Protein AF-A0AAD9M3R2-F1 (afdb_monomer)

Solvent-accessible surface area (backbone atoms only — not comparable to full-atom values): 13261 Å² total; per-residue (Å²): 137,88,84,80,89,80,86,82,82,81,79,84,76,82,84,79,81,74,86,84,83,74,86,78,93,81,78,83,88,76,83,81,77,90,72,93,71,85,77,62,78,86,73,65,68,77,80,76,79,82,78,91,81,89,71,55,78,51,44,48,30,25,54,54,55,43,64,38,42,98,55,86,76,54,52,63,40,28,39,33,28,34,36,29,32,59,58,64,91,87,71,76,53,96,45,64,17,48,33,44,34,31,76,73,72,54,16,68,44,39,23,39,33,36,29,34,26,34,77,84,59,55,30,39,57,31,36,33,37,35,65,45,78,48,70,45,69,50,69,63,83,96,41,82,43,77,79,45,41,44,67,46,71,50,81,44,78,52,72,91,50,91,64,53,49,58,38,37,96,76,37,43,59,31,40,72,83,40,56,31,66,69,60,50,50,50,53,51,48,56,51,46,63,74,36,50,67,55,72,28,80,80,35,34,40,54,50,53,35,55,55,53,41,68,63,32,55,108

Structure (mmCIF, N/CA/C/O backbone):
dat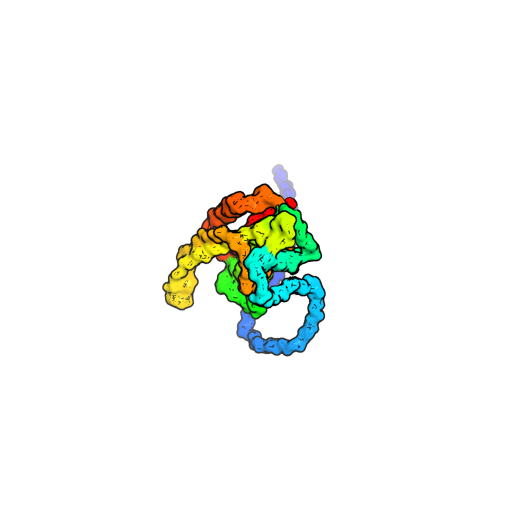a_AF-A0AAD9M3R2-F1
#
_entry.id   AF-A0AAD9M3R2-F1
#
loop_
_atom_site.group_PDB
_atom_site.id
_atom_site.type_symbol
_atom_site.label_atom_id
_atom_site.label_alt_id
_atom_site.label_comp_id
_atom_site.label_asym_id
_atom_site.label_entity_id
_atom_site.label_seq_id
_atom_site.pdbx_PDB_ins_code
_atom_site.Cartn_x
_atom_site.Cartn_y
_atom_site.Cartn_z
_atom_site.occupancy
_atom_site.B_iso_or_equiv
_atom_site.auth_seq_id
_atom_site.auth_comp_id
_atom_site.auth_asym_id
_atom_site.auth_atom_id
_atom_site.pdbx_PDB_model_num
ATOM 1 N N . MET A 1 1 ? 63.431 -50.949 -7.912 1.00 41.81 1 MET A N 1
ATOM 2 C CA . MET A 1 1 ? 62.599 -49.875 -8.499 1.00 41.81 1 MET A CA 1
ATOM 3 C C . MET A 1 1 ? 61.141 -50.273 -8.341 1.00 41.81 1 MET A C 1
ATOM 5 O O . MET A 1 1 ? 60.795 -51.392 -8.686 1.00 41.81 1 MET A O 1
ATOM 9 N N . ARG A 1 2 ? 60.344 -49.422 -7.685 1.00 38.91 2 ARG A N 1
ATOM 10 C CA . ARG A 1 2 ? 58.947 -49.675 -7.299 1.00 38.91 2 ARG A CA 1
ATOM 11 C C . ARG A 1 2 ? 58.032 -49.184 -8.423 1.00 38.91 2 ARG A C 1
ATOM 13 O O . ARG A 1 2 ? 58.039 -47.989 -8.697 1.00 38.91 2 ARG A O 1
ATOM 20 N N . CYS A 1 3 ? 57.265 -50.070 -9.053 1.00 38.81 3 CYS A N 1
ATOM 21 C CA . CYS A 1 3 ? 56.2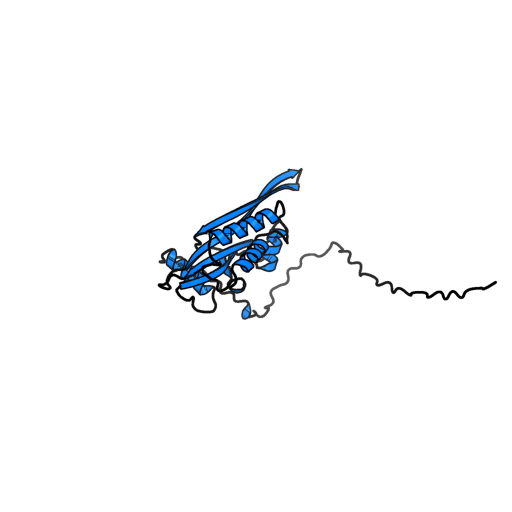20 -49.670 -9.996 1.00 38.81 3 CYS A CA 1
ATOM 22 C C . CYS A 1 3 ? 54.873 -49.640 -9.272 1.00 38.81 3 CYS A C 1
ATOM 24 O O . CYS A 1 3 ? 54.428 -50.635 -8.703 1.00 38.81 3 CYS A O 1
ATOM 26 N N . PHE A 1 4 ? 54.295 -48.443 -9.254 1.00 43.84 4 PHE A N 1
ATOM 27 C CA . PHE A 1 4 ? 53.035 -48.087 -8.627 1.00 43.84 4 PHE A CA 1
ATOM 28 C C . PHE A 1 4 ? 51.840 -48.577 -9.453 1.00 43.84 4 PHE A C 1
ATOM 30 O O . PHE A 1 4 ? 51.834 -48.481 -10.679 1.00 43.84 4 PHE A O 1
ATOM 37 N N . TYR A 1 5 ? 50.821 -49.054 -8.741 1.00 44.34 5 TYR A N 1
ATOM 38 C CA . TYR A 1 5 ? 49.463 -49.260 -9.231 1.00 44.34 5 TYR A CA 1
ATOM 39 C C . TYR A 1 5 ? 48.820 -47.917 -9.604 1.00 44.34 5 TYR A C 1
ATOM 41 O O . TYR A 1 5 ? 48.811 -47.001 -8.785 1.00 44.34 5 TYR A O 1
ATOM 49 N N . PHE A 1 6 ? 48.200 -47.835 -10.783 1.00 42.88 6 PHE A N 1
ATOM 50 C CA . PHE A 1 6 ? 47.175 -46.836 -11.083 1.00 42.88 6 PHE A CA 1
ATOM 51 C C . PHE A 1 6 ? 45.929 -47.542 -11.619 1.00 42.88 6 PHE A C 1
ATOM 53 O O . PHE A 1 6 ? 45.929 -48.109 -12.709 1.00 42.88 6 PHE A O 1
ATOM 60 N N . ILE A 1 7 ? 44.874 -47.520 -10.806 1.00 48.38 7 ILE A N 1
ATOM 61 C CA . ILE A 1 7 ? 43.514 -47.918 -11.168 1.00 48.38 7 ILE A CA 1
ATOM 62 C C . ILE A 1 7 ? 42.858 -46.688 -11.802 1.00 48.38 7 ILE A C 1
ATOM 64 O O . ILE A 1 7 ? 42.690 -45.666 -11.140 1.00 48.38 7 ILE A O 1
ATOM 68 N N . VAL A 1 8 ? 42.505 -46.775 -13.085 1.00 45.97 8 VAL A N 1
ATOM 69 C CA . VAL A 1 8 ? 41.726 -45.748 -13.791 1.00 45.97 8 VAL A CA 1
ATOM 70 C C . VAL A 1 8 ? 40.244 -46.065 -13.593 1.00 45.97 8 VAL A C 1
ATOM 72 O O . VAL A 1 8 ? 39.710 -46.974 -14.223 1.00 45.97 8 VAL A O 1
ATOM 75 N N . LEU A 1 9 ? 39.576 -45.329 -12.702 1.00 44.62 9 LEU A N 1
ATOM 76 C CA . LEU A 1 9 ? 38.115 -45.304 -12.624 1.00 44.62 9 LEU A CA 1
ATOM 77 C C . LEU A 1 9 ? 37.569 -44.469 -13.791 1.00 44.62 9 LEU A C 1
ATOM 79 O O . LEU A 1 9 ? 37.724 -43.250 -13.815 1.00 44.62 9 LEU A O 1
ATOM 83 N N . GLN A 1 10 ? 36.914 -45.121 -14.753 1.00 45.06 10 GLN A N 1
ATOM 84 C CA . GLN A 1 10 ? 36.081 -44.445 -15.745 1.00 45.06 10 GLN A CA 1
ATOM 85 C C . GLN A 1 10 ? 34.742 -44.059 -15.100 1.00 45.06 10 GLN A C 1
ATOM 87 O O . GLN A 1 10 ? 33.928 -44.919 -14.768 1.00 45.06 10 GLN A O 1
ATOM 92 N N . ALA A 1 11 ? 34.516 -42.758 -14.922 1.00 46.66 11 ALA A N 1
ATOM 93 C CA . ALA A 1 11 ? 33.208 -42.206 -14.598 1.00 46.66 11 ALA A CA 1
ATOM 94 C C . ALA A 1 11 ? 32.350 -42.149 -15.872 1.00 46.66 11 ALA A C 1
ATOM 96 O O . ALA A 1 11 ? 32.656 -41.416 -16.811 1.00 46.66 11 ALA A O 1
ATOM 97 N N . ILE A 1 12 ? 31.272 -42.932 -15.898 1.00 49.22 12 ILE A N 1
ATOM 98 C CA . ILE A 1 12 ? 30.220 -42.854 -16.913 1.00 49.22 12 ILE A CA 1
ATOM 99 C C . ILE A 1 12 ? 29.315 -41.682 -16.521 1.00 49.22 12 ILE A C 1
ATOM 101 O O . ILE A 1 12 ? 28.558 -41.774 -15.557 1.00 49.22 12 ILE A O 1
ATOM 105 N N . ALA A 1 13 ? 29.407 -40.569 -17.247 1.00 43.66 13 ALA A N 1
ATOM 106 C CA . ALA A 1 13 ? 28.437 -39.483 -17.155 1.00 43.66 13 ALA A CA 1
ATOM 107 C C . ALA A 1 13 ? 27.219 -39.824 -18.033 1.00 43.66 13 ALA A C 1
ATOM 109 O O . ALA A 1 13 ? 27.390 -40.011 -19.240 1.00 43.66 13 ALA A O 1
ATOM 110 N N . PRO A 1 14 ? 25.988 -39.904 -17.497 1.00 43.31 14 PRO A N 1
ATOM 111 C CA . PRO A 1 14 ? 24.807 -39.960 -18.343 1.00 43.31 14 PRO A CA 1
ATOM 112 C C . PRO A 1 14 ? 24.527 -38.563 -18.917 1.00 43.31 14 PRO A C 1
ATOM 114 O O . PRO A 1 14 ? 24.189 -37.629 -18.190 1.00 43.31 14 PRO A O 1
ATOM 117 N N . CYS A 1 15 ? 24.666 -38.423 -20.238 1.00 36.78 15 CYS A N 1
ATOM 118 C CA . CYS A 1 15 ? 24.127 -37.297 -20.998 1.00 36.78 15 CYS A CA 1
ATOM 119 C C . CYS A 1 15 ? 22.606 -37.237 -20.806 1.00 36.78 15 CYS A C 1
ATOM 121 O O . CYS A 1 15 ? 21.866 -38.018 -21.401 1.00 36.78 15 CYS A O 1
ATOM 123 N N . ILE A 1 16 ? 22.135 -36.295 -19.993 1.00 43.34 16 ILE A N 1
ATOM 124 C CA . ILE A 1 16 ? 20.725 -35.913 -19.961 1.00 43.34 16 ILE A CA 1
ATOM 125 C C . ILE A 1 16 ? 20.508 -34.967 -21.144 1.00 43.34 16 ILE A C 1
ATOM 127 O O . ILE A 1 16 ? 20.940 -33.815 -21.124 1.00 43.34 16 ILE A O 1
ATOM 131 N N . ALA A 1 17 ? 19.884 -35.480 -22.203 1.00 38.47 17 ALA A N 1
ATOM 132 C CA . ALA A 1 17 ? 19.410 -34.674 -23.316 1.00 38.47 17 ALA A CA 1
ATOM 133 C C . ALA A 1 17 ? 18.313 -33.720 -22.815 1.00 38.47 17 ALA A C 1
ATOM 135 O O . ALA A 1 17 ? 17.264 -34.156 -22.341 1.00 38.47 17 ALA A O 1
ATOM 136 N N . LEU A 1 18 ? 18.566 -32.414 -22.900 1.00 39.38 18 LEU A N 1
ATOM 137 C CA . LEU A 1 18 ? 17.545 -31.389 -22.699 1.00 39.38 18 LEU A CA 1
ATOM 138 C C . LEU A 1 18 ? 16.574 -31.413 -23.892 1.00 39.38 18 LEU A C 1
ATOM 140 O O . LEU A 1 18 ? 17.037 -31.482 -25.034 1.00 39.38 18 LEU A O 1
ATOM 144 N N . PRO A 1 19 ? 15.248 -31.329 -23.680 1.00 35.34 19 PRO A N 1
ATOM 145 C CA . PRO A 1 19 ? 14.311 -31.188 -24.782 1.00 35.34 19 PRO A CA 1
ATOM 146 C C . PRO A 1 19 ? 14.507 -29.821 -25.448 1.00 35.34 19 PRO A C 1
ATOM 148 O O . PRO A 1 19 ? 14.310 -28.769 -24.840 1.00 35.34 19 PRO A O 1
ATOM 151 N N . THR A 1 20 ? 14.900 -29.847 -26.719 1.00 38.75 20 THR A N 1
ATOM 152 C CA . THR A 1 20 ? 14.957 -28.686 -27.606 1.00 38.75 20 THR A CA 1
ATOM 153 C C . THR A 1 20 ? 13.536 -28.230 -27.923 1.00 38.75 20 THR A C 1
ATOM 155 O O . THR A 1 20 ? 12.883 -28.778 -28.810 1.00 38.75 20 THR A O 1
ATOM 158 N N . TRP A 1 21 ? 13.035 -27.235 -27.195 1.00 29.75 21 TRP A N 1
ATOM 159 C CA . TRP A 1 21 ? 11.838 -26.501 -27.597 1.00 29.75 21 TRP A CA 1
ATOM 160 C C . TRP A 1 21 ? 12.247 -25.317 -28.473 1.00 29.75 21 TRP A C 1
ATOM 162 O O . TRP A 1 21 ? 12.667 -24.271 -27.985 1.00 29.75 21 TRP A O 1
ATOM 172 N N . SER A 1 22 ? 12.145 -25.526 -29.785 1.00 32.06 22 SER A N 1
ATOM 173 C CA . SER A 1 22 ? 12.101 -24.470 -30.796 1.00 32.06 22 SER A CA 1
ATOM 174 C C . SER A 1 22 ? 10.627 -24.150 -31.060 1.00 32.06 22 SER A C 1
ATOM 176 O O . SER A 1 22 ? 9.888 -25.074 -31.404 1.00 32.06 22 SER A O 1
ATOM 178 N N . PRO A 1 23 ? 10.149 -22.906 -30.894 1.00 34.94 23 PRO A N 1
ATOM 179 C CA . PRO A 1 23 ? 8.795 -22.565 -31.297 1.00 34.94 23 PRO A CA 1
ATOM 180 C C . PRO A 1 23 ? 8.757 -22.350 -32.816 1.00 34.94 23 PRO A C 1
ATOM 182 O O . PRO A 1 23 ? 9.278 -21.359 -33.323 1.00 34.94 23 PRO A O 1
ATOM 185 N N . ASP A 1 24 ? 8.139 -23.286 -33.537 1.00 33.88 24 ASP A N 1
ATOM 186 C CA . ASP A 1 24 ? 7.727 -23.073 -34.927 1.00 33.88 24 ASP A CA 1
ATOM 187 C C . ASP A 1 24 ? 6.618 -21.997 -34.982 1.00 33.88 24 ASP A C 1
ATOM 189 O O . ASP A 1 24 ? 5.690 -22.025 -34.160 1.00 33.88 24 ASP A O 1
ATOM 193 N N . PRO A 1 25 ? 6.664 -21.044 -35.930 1.00 41.16 25 PRO A N 1
ATOM 194 C CA . PRO A 1 25 ? 5.756 -19.911 -35.973 1.00 41.16 25 PRO A CA 1
ATOM 195 C C . PRO A 1 25 ? 4.558 -20.245 -36.861 1.00 41.16 25 PRO A C 1
ATOM 197 O O . PRO A 1 25 ? 4.573 -19.898 -38.029 1.00 41.16 25 PRO A O 1
ATOM 200 N N . ASN A 1 26 ? 3.534 -20.934 -36.350 1.00 38.06 26 ASN A N 1
ATOM 201 C CA . ASN A 1 26 ? 2.209 -20.995 -36.989 1.00 38.06 26 ASN A CA 1
ATOM 202 C C . ASN A 1 26 ? 1.177 -21.642 -36.054 1.00 38.06 26 ASN A C 1
ATOM 204 O O . ASN A 1 26 ? 0.914 -22.838 -36.135 1.00 38.06 26 ASN A O 1
ATOM 208 N N . TYR A 1 27 ? 0.533 -20.841 -35.203 1.00 31.38 27 TYR A N 1
ATOM 209 C CA . TYR A 1 27 ? -0.777 -21.201 -34.661 1.00 31.38 27 TYR A CA 1
ATOM 210 C C . TYR A 1 27 ? -1.749 -20.045 -34.862 1.00 31.38 27 TYR A C 1
ATOM 212 O O . TYR A 1 27 ? -1.635 -18.980 -34.257 1.00 31.38 27 TYR A O 1
ATOM 220 N N . ALA A 1 28 ? -2.715 -20.285 -35.747 1.00 30.50 28 ALA A N 1
ATOM 221 C CA . ALA A 1 28 ? -3.917 -19.487 -35.876 1.00 30.50 28 ALA A CA 1
ATOM 222 C C . ALA A 1 28 ? -4.676 -19.497 -34.540 1.00 30.50 28 ALA A C 1
ATOM 224 O O . ALA A 1 28 ? -4.941 -20.559 -33.975 1.00 30.50 28 ALA A O 1
ATOM 225 N N . ILE A 1 29 ? -5.041 -18.313 -34.049 1.00 31.41 29 ILE A N 1
ATOM 226 C CA . ILE A 1 29 ? -5.894 -18.153 -32.871 1.00 31.41 29 ILE A CA 1
ATOM 227 C C . ILE A 1 29 ? -7.300 -18.630 -33.254 1.00 31.41 29 ILE A C 1
ATOM 229 O O . ILE A 1 29 ? -8.099 -17.881 -33.811 1.00 31.41 29 ILE A O 1
ATOM 233 N N . GLN A 1 30 ? -7.599 -19.897 -32.975 1.00 31.58 30 GLN A N 1
ATOM 234 C CA . GLN A 1 30 ? -8.974 -20.367 -32.860 1.00 31.58 30 GLN A CA 1
ATOM 235 C C . GLN A 1 30 ? -9.478 -19.986 -31.468 1.00 31.58 30 GLN A C 1
ATOM 237 O O . GLN A 1 30 ? -8.935 -20.423 -30.457 1.00 31.58 30 GLN A O 1
ATOM 242 N N . THR A 1 31 ? -10.511 -19.153 -31.416 1.00 37.44 31 THR A N 1
ATOM 243 C CA . THR A 1 31 ? -11.254 -18.838 -30.195 1.00 37.44 31 THR A CA 1
ATOM 244 C C . THR A 1 31 ? -11.976 -20.086 -29.676 1.00 37.44 31 THR A C 1
ATOM 246 O O . THR A 1 31 ? -12.827 -20.634 -30.385 1.00 37.44 31 THR A O 1
ATOM 249 N N . PRO A 1 32 ? -11.726 -20.544 -28.434 1.00 33.66 32 PRO A N 1
ATOM 250 C CA . PRO A 1 32 ? -12.568 -21.563 -27.833 1.00 33.66 32 PRO A CA 1
ATOM 251 C C . PRO A 1 32 ? -13.857 -20.924 -27.313 1.00 33.66 32 PRO A C 1
ATOM 253 O O . PRO A 1 32 ? -13.841 -20.024 -26.473 1.00 33.66 32 PRO A O 1
ATOM 256 N N . LYS A 1 33 ? -14.981 -21.426 -27.830 1.00 32.19 33 LYS A N 1
ATOM 257 C CA . LYS A 1 33 ? -16.327 -21.248 -27.280 1.00 32.19 33 LYS A CA 1
ATOM 258 C C . LYS A 1 33 ? -16.365 -21.604 -25.790 1.00 32.19 33 LYS A C 1
ATOM 260 O O . LYS A 1 33 ? -15.791 -22.602 -25.360 1.00 32.19 33 LYS A O 1
ATOM 265 N N . THR A 1 34 ? -17.134 -20.796 -25.070 1.00 42.41 34 THR A N 1
ATOM 266 C CA . THR A 1 34 ? -17.687 -20.993 -23.728 1.00 42.41 34 THR A CA 1
ATOM 267 C C . THR A 1 34 ? -17.827 -22.457 -23.294 1.00 42.41 34 THR A C 1
ATOM 269 O O . THR A 1 34 ? -18.614 -23.221 -23.856 1.00 42.41 34 THR A O 1
ATOM 272 N N . ARG A 1 35 ? -17.137 -22.815 -22.206 1.00 28.00 35 ARG A N 1
ATOM 273 C CA . ARG A 1 35 ? -17.537 -23.899 -21.304 1.00 28.00 35 ARG A CA 1
ATOM 274 C C . ARG A 1 35 ? -17.391 -23.432 -19.862 1.00 28.00 35 ARG A C 1
ATOM 276 O O . ARG A 1 35 ? -16.339 -22.936 -19.477 1.00 28.00 35 ARG A O 1
ATOM 283 N N . ASN A 1 36 ? -18.490 -23.586 -19.127 1.00 41.34 36 ASN A N 1
ATOM 284 C CA . ASN A 1 36 ? -18.616 -23.377 -17.692 1.00 41.34 36 ASN A CA 1
ATOM 285 C C . ASN A 1 36 ? -17.485 -24.103 -16.956 1.00 41.34 36 ASN A C 1
ATOM 287 O O . ASN A 1 36 ? -17.375 -25.325 -17.057 1.00 41.34 36 ASN A O 1
ATOM 291 N N . ILE A 1 37 ? -16.662 -23.341 -16.244 1.00 39.88 37 ILE A N 1
ATOM 292 C CA . ILE A 1 37 ? -15.816 -23.849 -15.170 1.00 39.88 37 ILE A CA 1
ATOM 293 C C . ILE A 1 37 ? -16.545 -23.438 -13.899 1.00 39.88 37 ILE A C 1
ATOM 295 O O . ILE A 1 37 ? -16.798 -22.249 -13.705 1.00 39.88 37 ILE A O 1
ATOM 299 N N . ASP A 1 38 ? -16.948 -24.434 -13.116 1.00 33.53 38 ASP A N 1
ATOM 300 C CA . ASP A 1 38 ? -17.551 -24.268 -11.801 1.00 33.53 38 ASP A CA 1
ATOM 301 C C . ASP A 1 38 ? -16.762 -23.236 -10.984 1.00 33.53 38 ASP A C 1
ATOM 303 O O . ASP A 1 38 ? -15.560 -23.383 -10.753 1.00 33.53 38 ASP A O 1
ATOM 307 N N . GLU A 1 39 ? -17.451 -22.159 -10.606 1.00 34.72 39 GLU A N 1
ATOM 308 C CA . GLU A 1 39 ? -16.927 -21.090 -9.765 1.00 34.72 39 GLU A CA 1
ATOM 309 C C . GLU A 1 39 ? -16.516 -21.670 -8.406 1.00 34.72 39 GLU A C 1
ATOM 311 O O . GLU A 1 39 ? -17.361 -22.148 -7.649 1.00 34.72 39 GLU A O 1
ATOM 316 N N . ASP A 1 40 ? -15.225 -21.600 -8.077 1.00 35.75 40 ASP A N 1
ATOM 317 C CA . ASP A 1 40 ? -14.740 -21.813 -6.715 1.00 35.75 40 ASP A CA 1
ATOM 318 C C . ASP A 1 40 ? -15.377 -20.751 -5.789 1.00 35.75 40 ASP A C 1
ATOM 320 O O . ASP A 1 40 ? -15.122 -19.551 -5.963 1.00 35.75 40 ASP A O 1
ATOM 324 N N . PRO A 1 41 ? -16.199 -21.142 -4.795 1.00 36.47 41 PRO A N 1
ATOM 325 C CA . PRO A 1 41 ? -16.875 -20.199 -3.908 1.00 36.47 41 PRO A CA 1
ATOM 326 C C . PRO A 1 41 ? -15.914 -19.355 -3.056 1.00 36.47 41 PRO A C 1
ATOM 328 O O . PRO A 1 41 ? -16.325 -18.317 -2.538 1.00 36.47 41 PRO A O 1
ATOM 331 N N . SER A 1 42 ? -14.648 -19.769 -2.910 1.00 35.00 42 SER A N 1
ATOM 332 C CA . SER A 1 42 ? -13.634 -19.062 -2.115 1.00 35.00 42 SER A CA 1
ATOM 333 C C . SER A 1 42 ? -13.037 -17.832 -2.816 1.00 35.00 42 SER A C 1
ATOM 335 O O . SER A 1 42 ? -12.447 -16.975 -2.159 1.00 35.00 42 SER A O 1
ATOM 337 N N . LEU A 1 43 ? -13.244 -17.696 -4.132 1.00 33.06 43 LEU A N 1
ATOM 338 C CA . LEU A 1 43 ? -12.779 -16.561 -4.938 1.00 33.06 43 LEU A CA 1
ATOM 339 C C . LEU A 1 43 ? -13.781 -15.404 -5.024 1.00 33.06 43 LEU A C 1
ATOM 341 O O . LEU A 1 43 ? -13.491 -14.392 -5.666 1.00 33.06 43 LEU A O 1
ATOM 345 N N . ARG A 1 44 ? -14.931 -15.495 -4.339 1.00 33.06 44 ARG A N 1
ATOM 346 C CA . ARG A 1 44 ? -15.835 -14.355 -4.141 1.00 33.06 44 ARG A CA 1
ATOM 347 C C . ARG A 1 44 ? -15.230 -13.380 -3.131 1.00 33.06 44 ARG A C 1
ATOM 349 O O . ARG A 1 44 ? -15.738 -13.206 -2.028 1.00 33.06 44 ARG A O 1
ATOM 356 N N . LEU A 1 45 ? -14.144 -12.714 -3.531 1.00 35.78 45 LEU A N 1
ATOM 357 C CA . LEU A 1 45 ? -13.800 -11.416 -2.968 1.00 35.78 45 LEU A CA 1
ATOM 358 C C . LEU A 1 45 ? -15.055 -10.553 -3.107 1.00 35.78 45 LEU A C 1
ATOM 360 O O . LEU A 1 45 ? -15.582 -10.401 -4.208 1.00 35.78 45 LEU A O 1
ATOM 364 N N . HIS A 1 46 ? -15.562 -10.048 -1.989 1.00 34.50 46 HIS A N 1
ATOM 365 C CA . HIS A 1 46 ? -16.715 -9.165 -1.951 1.00 34.50 46 HIS A CA 1
ATOM 366 C C . HIS A 1 46 ? -16.432 -7.906 -2.784 1.00 34.50 46 HIS A C 1
ATOM 368 O O . HIS A 1 46 ? -15.885 -6.923 -2.289 1.00 34.50 46 HIS A O 1
ATOM 374 N N . ASP A 1 47 ? -16.785 -7.934 -4.069 1.00 33.75 47 ASP A N 1
ATOM 375 C CA . ASP A 1 47 ? -16.759 -6.766 -4.941 1.00 33.75 47 ASP A CA 1
ATOM 376 C C . ASP A 1 47 ? -17.903 -5.838 -4.516 1.00 33.75 47 ASP A C 1
ATOM 378 O O . ASP A 1 47 ? -19.033 -5.893 -5.009 1.00 33.75 47 ASP A O 1
ATOM 382 N N . VAL A 1 48 ? -17.620 -4.985 -3.531 1.00 37.62 48 VAL A N 1
ATOM 383 C CA . VAL A 1 48 ? -18.556 -3.960 -3.074 1.00 37.62 48 VAL A CA 1
ATOM 384 C C . VAL A 1 48 ? -18.634 -2.870 -4.135 1.00 37.62 48 VAL A C 1
ATOM 386 O O . VAL A 1 48 ? -17.792 -1.975 -4.232 1.00 37.62 48 VAL A O 1
ATOM 389 N N . LYS A 1 49 ? -19.690 -2.928 -4.946 1.00 30.72 49 LYS A N 1
ATOM 390 C CA . LYS A 1 49 ? -20.045 -1.866 -5.887 1.00 30.72 49 LYS A CA 1
ATOM 391 C C . LYS A 1 49 ? -20.601 -0.675 -5.095 1.00 30.72 49 LYS A C 1
ATOM 393 O O . LYS A 1 49 ? -21.751 -0.680 -4.667 1.00 30.72 49 LYS A O 1
ATOM 398 N N . LEU A 1 50 ? -19.772 0.346 -4.874 1.00 39.34 50 LEU A N 1
ATOM 399 C CA . LEU A 1 50 ? -20.123 1.524 -4.071 1.00 39.34 50 LEU A CA 1
ATOM 400 C C . LEU A 1 50 ? -21.221 2.378 -4.734 1.00 39.34 50 LEU A C 1
ATOM 402 O O . LEU A 1 50 ? -20.946 3.153 -5.654 1.00 39.34 50 LEU A O 1
ATOM 406 N N . SER A 1 51 ? -22.458 2.299 -4.233 1.00 34.47 51 SER A N 1
ATOM 407 C CA . SER A 1 51 ? -23.532 3.244 -4.575 1.00 34.47 51 SER A CA 1
ATOM 408 C C . SER A 1 51 ? -23.364 4.575 -3.826 1.00 34.47 51 SE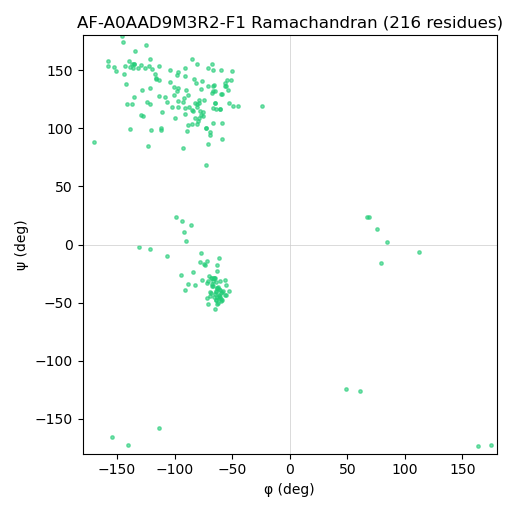R A C 1
ATOM 410 O O . SER A 1 51 ? -23.117 4.603 -2.626 1.00 34.47 51 SER A O 1
ATOM 412 N N . HIS A 1 52 ? -23.498 5.694 -4.540 1.00 39.91 52 HIS A N 1
ATOM 413 C CA . HIS A 1 52 ? -22.953 7.011 -4.170 1.00 39.91 52 HIS A CA 1
ATOM 414 C C . HIS A 1 52 ? -23.896 7.969 -3.397 1.00 39.91 52 HIS A C 1
ATOM 416 O O . HIS A 1 52 ? -23.661 9.176 -3.420 1.00 39.91 52 HIS A O 1
ATOM 422 N N . ARG A 1 53 ? -24.974 7.512 -2.740 1.00 34.44 53 ARG A N 1
ATOM 423 C CA . ARG A 1 53 ? -25.975 8.425 -2.134 1.00 34.44 53 ARG A CA 1
ATOM 424 C C . ARG A 1 53 ? -25.977 8.408 -0.600 1.00 34.44 53 ARG A C 1
ATOM 426 O O . ARG A 1 53 ? -26.406 7.431 -0.007 1.00 34.44 53 ARG A O 1
ATOM 433 N N . GLY A 1 54 ? -25.598 9.539 0.012 1.00 40.19 54 GLY A N 1
ATOM 434 C CA . GLY A 1 54 ? -26.056 9.941 1.355 1.00 40.19 54 GLY A CA 1
ATOM 435 C C . GLY A 1 54 ? -25.037 9.960 2.502 1.00 40.19 54 GLY A C 1
ATOM 436 O O . GLY A 1 54 ? -25.380 10.427 3.581 1.00 40.19 54 GLY A O 1
ATOM 437 N N . MET A 1 55 ? -23.801 9.503 2.303 1.00 46.50 55 MET A N 1
ATOM 438 C CA . MET A 1 55 ? -22.818 9.370 3.390 1.00 46.50 55 MET A CA 1
ATOM 439 C C . MET A 1 55 ? -21.837 10.540 3.476 1.00 46.50 55 MET A C 1
ATOM 441 O O . MET A 1 55 ? -21.379 11.064 2.457 1.00 46.50 55 MET A O 1
ATOM 445 N N . THR A 1 56 ? -21.431 10.887 4.699 1.00 59.25 56 THR A N 1
ATOM 446 C CA . THR A 1 56 ? -20.242 11.726 4.908 1.00 59.25 56 THR A CA 1
ATOM 447 C C . THR A 1 56 ? -18.982 10.953 4.500 1.00 59.25 56 THR A C 1
ATOM 449 O O . THR A 1 56 ? -18.964 9.723 4.516 1.00 59.25 56 THR A O 1
ATOM 452 N N . LYS A 1 57 ? -17.900 11.653 4.129 1.00 61.31 57 LYS A N 1
ATOM 453 C CA . LYS A 1 57 ? -16.636 10.992 3.741 1.00 61.31 57 LYS A CA 1
ATOM 454 C C . LYS A 1 57 ? -16.114 10.033 4.825 1.00 61.31 57 LYS A C 1
ATOM 456 O O . LYS A 1 57 ? -15.584 8.988 4.478 1.00 61.31 57 LYS A O 1
ATOM 461 N N . LYS A 1 58 ? -16.325 10.384 6.097 1.00 64.00 58 LYS A N 1
ATOM 462 C CA . LYS A 1 58 ? -15.941 9.621 7.292 1.00 64.00 58 LYS A CA 1
ATOM 463 C C . LYS A 1 58 ? -16.676 8.280 7.396 1.00 64.00 58 LYS A C 1
ATOM 465 O O . LYS A 1 58 ? -16.063 7.220 7.350 1.00 64.00 58 LYS A O 1
ATOM 470 N N . SER A 1 59 ? -18.010 8.302 7.366 1.00 73.12 59 SER A N 1
ATOM 471 C CA . SER A 1 59 ? -18.796 7.059 7.418 1.00 73.12 59 SER A CA 1
ATOM 472 C C . SER A 1 59 ? -18.493 6.121 6.241 1.00 73.12 59 SER A C 1
ATOM 474 O O . SER A 1 59 ? -18.478 4.904 6.396 1.00 73.12 59 SER A O 1
ATOM 476 N N . LYS A 1 60 ? -18.151 6.681 5.072 1.00 85.94 60 LYS A N 1
ATOM 477 C CA . LYS A 1 60 ? -17.771 5.894 3.893 1.00 85.94 60 LYS A CA 1
ATOM 478 C C . LYS A 1 60 ? -16.439 5.150 4.060 1.00 85.94 60 LYS A C 1
ATOM 480 O O . LYS A 1 60 ? -16.292 4.061 3.509 1.00 85.94 60 LYS A O 1
ATOM 485 N N . ASN A 1 61 ? -15.472 5.713 4.789 1.00 91.06 61 ASN A N 1
ATOM 486 C CA . ASN A 1 61 ? -14.210 5.027 5.072 1.00 91.06 61 ASN A CA 1
ATOM 487 C C . ASN A 1 61 ? -14.457 3.772 5.913 1.00 91.06 61 ASN A C 1
ATOM 489 O O . ASN A 1 61 ? -13.969 2.698 5.559 1.00 91.06 61 ASN A O 1
ATOM 493 N N . TYR A 1 62 ? -15.251 3.913 6.980 1.00 93.62 62 TYR A N 1
ATOM 494 C CA . TYR A 1 62 ? -15.606 2.798 7.853 1.00 93.62 62 TYR A CA 1
ATOM 495 C C . TYR A 1 62 ? -16.325 1.689 7.089 1.00 93.62 62 TYR A C 1
ATOM 497 O O . TYR A 1 62 ? -15.913 0.542 7.176 1.00 93.62 62 TYR A O 1
ATOM 505 N N . GLU A 1 63 ? -17.342 2.012 6.287 1.00 93.12 63 GLU A N 1
ATOM 506 C CA . GLU A 1 63 ? -18.089 0.999 5.529 1.00 93.12 63 GLU A CA 1
ATOM 507 C C . GLU A 1 63 ? -17.202 0.201 4.565 1.00 93.12 63 GLU A C 1
ATOM 509 O O . GLU A 1 63 ? -17.322 -1.021 4.478 1.00 93.12 63 GLU A O 1
ATOM 514 N N . VAL A 1 64 ? -16.281 0.871 3.864 1.00 94.00 64 VAL A N 1
ATOM 515 C CA . VAL A 1 64 ? -15.357 0.196 2.939 1.00 94.00 64 VAL A CA 1
ATOM 516 C C . VAL A 1 64 ? -14.352 -0.673 3.692 1.00 94.00 64 VAL A C 1
ATOM 518 O O . VAL A 1 64 ? -14.072 -1.787 3.254 1.00 94.00 64 VAL A O 1
ATOM 521 N N . ALA A 1 65 ? -13.824 -0.196 4.821 1.00 94.94 65 ALA A N 1
ATOM 522 C CA . ALA A 1 65 ? -12.924 -0.984 5.659 1.00 94.94 65 ALA A CA 1
ATOM 523 C C . ALA A 1 65 ? -13.646 -2.188 6.286 1.00 94.94 65 ALA A C 1
ATOM 525 O O . ALA A 1 65 ? -13.148 -3.309 6.216 1.00 94.94 65 ALA A O 1
ATOM 526 N N . GLN A 1 66 ? -14.852 -1.977 6.818 1.00 95.69 66 GLN A N 1
ATOM 527 C CA . GLN A 1 66 ? -15.697 -3.007 7.417 1.00 95.69 66 GLN A CA 1
ATOM 528 C C . GLN A 1 66 ? -16.084 -4.083 6.399 1.00 95.69 66 GLN A C 1
ATOM 530 O O . GLN A 1 66 ? -16.115 -5.261 6.736 1.00 95.69 66 GLN A O 1
ATOM 535 N N . ALA A 1 67 ? -16.359 -3.715 5.150 1.00 94.38 67 ALA A N 1
ATOM 536 C CA . ALA A 1 67 ? -16.694 -4.697 4.125 1.00 94.38 67 ALA A CA 1
ATOM 537 C C . ALA A 1 67 ? -15.485 -5.518 3.637 1.00 94.38 67 ALA A C 1
AT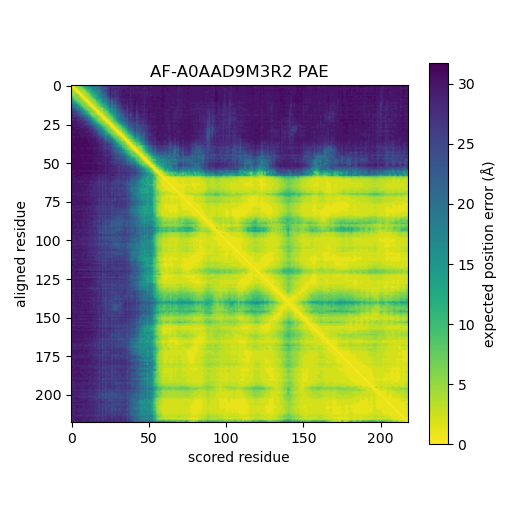OM 539 O O . ALA A 1 67 ? -15.669 -6.570 3.027 1.00 94.38 67 ALA A O 1
ATOM 540 N N . ALA A 1 68 ? -14.258 -5.049 3.884 1.00 94.75 68 ALA A N 1
ATOM 541 C CA . ALA A 1 68 ? -13.040 -5.767 3.523 1.00 94.75 68 ALA A CA 1
ATOM 542 C C . ALA A 1 68 ? -12.626 -6.811 4.572 1.00 94.75 68 ALA A C 1
ATOM 544 O O . ALA A 1 68 ? -11.906 -7.751 4.235 1.00 94.75 68 ALA A O 1
ATOM 545 N N . VAL A 1 69 ? -13.052 -6.647 5.828 1.00 93.94 69 VAL A N 1
ATOM 546 C CA . VAL A 1 69 ? -12.726 -7.561 6.929 1.00 93.94 69 VAL A CA 1
ATOM 547 C C . VAL A 1 69 ? -13.775 -8.676 7.071 1.00 93.94 69 VAL A C 1
ATOM 549 O O . VAL A 1 69 ? -14.964 -8.436 6.872 1.00 93.94 69 VAL A O 1
ATOM 552 N N . PRO A 1 70 ? -13.374 -9.904 7.451 1.00 90.56 70 PRO A N 1
ATOM 553 C CA . PRO A 1 70 ? -14.307 -11.014 7.667 1.00 90.56 70 PRO A CA 1
ATOM 554 C C . PRO A 1 70 ? -15.110 -10.883 8.973 1.00 90.56 70 PRO A C 1
ATOM 556 O O . PRO A 1 70 ? -16.107 -11.577 9.161 1.00 90.56 70 PRO A O 1
ATOM 559 N N . THR A 1 71 ? -14.662 -10.026 9.890 1.00 90.38 71 THR A N 1
ATOM 560 C CA . THR A 1 71 ? -15.257 -9.797 11.213 1.00 90.38 71 THR A CA 1
ATOM 561 C C . THR A 1 71 ? -15.586 -8.324 11.406 1.00 90.38 71 THR A C 1
ATOM 563 O O . THR A 1 71 ? -15.194 -7.479 10.611 1.00 90.38 71 THR A O 1
ATOM 566 N N . GLN A 1 72 ? -16.283 -7.977 12.484 1.00 93.62 72 GLN A N 1
ATOM 567 C CA . GLN A 1 72 ? -16.511 -6.573 12.813 1.00 93.62 72 GLN A CA 1
ATOM 568 C C . GLN A 1 72 ? -15.190 -5.862 13.162 1.00 93.62 72 GLN A C 1
ATOM 570 O O . GLN A 1 72 ? -14.350 -6.420 13.870 1.00 93.62 72 GLN A O 1
ATOM 575 N N . LEU A 1 73 ? -15.017 -4.638 12.659 1.00 94.62 73 LEU A N 1
ATOM 576 C CA . LEU A 1 73 ? -13.961 -3.720 13.076 1.00 94.62 73 LEU A CA 1
ATOM 577 C C . LEU A 1 73 ? -14.212 -3.273 14.517 1.00 94.62 73 LEU A C 1
ATOM 579 O O . LEU A 1 73 ? -15.314 -2.830 14.850 1.00 94.62 73 LEU A O 1
ATOM 583 N N . ILE A 1 74 ? -13.188 -3.372 15.358 1.00 96.88 74 ILE A N 1
ATOM 584 C CA . ILE A 1 74 ? -13.285 -3.048 16.780 1.00 96.88 74 ILE A CA 1
ATOM 585 C C . ILE A 1 74 ? -12.982 -1.551 16.970 1.00 96.88 74 ILE A C 1
ATOM 587 O O . ILE A 1 74 ? -11.963 -1.082 16.463 1.00 96.88 74 ILE A O 1
ATOM 591 N N . PRO A 1 75 ? -13.838 -0.782 17.668 1.00 96.94 75 PRO A N 1
ATOM 592 C CA . PRO A 1 75 ? -13.551 0.614 18.000 1.00 96.94 75 PRO A CA 1
ATOM 593 C C . PRO A 1 75 ? -12.230 0.773 18.761 1.00 96.94 75 PRO A C 1
ATOM 595 O O . PRO A 1 75 ? -11.918 -0.043 19.624 1.00 96.94 75 PRO A O 1
ATOM 598 N N . GLY A 1 76 ? -11.458 1.807 18.431 1.00 95.25 76 GLY A N 1
ATOM 599 C CA . GLY A 1 76 ? -10.152 2.085 19.038 1.00 95.25 76 GLY A CA 1
ATOM 600 C C . GLY A 1 76 ? -8.997 1.236 18.488 1.00 95.25 76 GLY A C 1
ATOM 601 O O . GLY A 1 76 ? -7.836 1.617 18.649 1.00 95.25 76 GLY A O 1
ATOM 602 N N . GLU A 1 77 ? -9.277 0.135 17.787 1.00 97.94 77 GLU A N 1
ATOM 603 C CA . GLU A 1 77 ? -8.245 -0.742 17.229 1.00 97.94 77 GLU A CA 1
ATOM 604 C C . GLU A 1 77 ? -7.667 -0.216 15.911 1.00 97.94 77 GLU A C 1
ATOM 606 O O . GLU A 1 77 ? -8.309 0.522 15.150 1.00 97.94 77 GLU A O 1
ATOM 611 N N . TYR A 1 78 ? -6.433 -0.636 15.631 1.00 98.06 78 TYR A N 1
ATOM 612 C CA . TYR A 1 78 ? -5.704 -0.253 14.430 1.00 98.06 78 TYR A CA 1
ATOM 613 C C . TYR A 1 78 ? -5.673 -1.390 13.416 1.00 98.06 78 TYR A C 1
ATOM 615 O O . TYR A 1 78 ? -5.459 -2.557 13.746 1.00 98.06 78 TYR A O 1
ATOM 623 N N . TYR A 1 79 ? -5.825 -1.031 12.145 1.00 98.19 79 TYR A N 1
ATOM 624 C CA . TYR A 1 79 ? -5.807 -1.975 11.034 1.00 98.19 79 TYR A CA 1
ATOM 625 C C . TYR A 1 79 ? -5.001 -1.424 9.870 1.00 98.19 79 TYR A C 1
ATOM 627 O O . TYR A 1 79 ? -4.895 -0.211 9.675 1.00 98.19 79 TYR A O 1
ATOM 635 N N . PHE A 1 80 ? -4.486 -2.331 9.049 1.00 98.25 80 PHE A N 1
ATOM 636 C CA . PHE A 1 80 ? -3.907 -1.992 7.762 1.00 98.25 80 PHE A CA 1
ATOM 637 C C . PHE A 1 80 ? -4.378 -2.947 6.661 1.00 98.25 80 PHE A C 1
ATOM 639 O O . PHE A 1 80 ? -4.763 -4.090 6.905 1.00 98.25 80 PHE A O 1
ATOM 646 N N . PHE A 1 81 ? -4.346 -2.462 5.425 1.00 98.19 81 PHE A N 1
ATOM 647 C CA . PHE A 1 81 ? -4.880 -3.111 4.236 1.00 98.19 81 PHE A CA 1
ATOM 648 C C . PHE A 1 81 ? -3.973 -2.849 3.037 1.00 98.19 81 PHE A C 1
ATOM 650 O O . PHE A 1 81 ? -3.315 -1.808 2.948 1.00 98.19 81 PHE A O 1
ATOM 657 N N . MET A 1 82 ? -3.994 -3.756 2.062 1.00 98.38 82 MET A N 1
ATOM 658 C CA . MET A 1 82 ? -3.560 -3.423 0.707 1.00 98.38 82 MET A CA 1
ATOM 659 C C . MET A 1 82 ? -4.704 -2.704 -0.006 1.00 98.38 82 MET A C 1
ATOM 661 O O . MET A 1 82 ? -5.782 -3.270 -0.165 1.00 98.38 82 MET A O 1
ATOM 665 N N . ASN A 1 83 ? -4.480 -1.475 -0.461 1.00 97.62 83 ASN A N 1
ATOM 666 C CA . ASN A 1 83 ? -5.378 -0.807 -1.396 1.00 97.62 83 ASN A CA 1
ATOM 667 C C . ASN A 1 83 ? -4.967 -1.174 -2.820 1.00 97.62 83 ASN A C 1
ATOM 669 O O . ASN A 1 83 ? -3.861 -0.845 -3.243 1.00 97.62 83 ASN A O 1
ATOM 673 N N . CYS A 1 84 ? -5.871 -1.823 -3.539 1.00 96.25 84 CYS A N 1
ATOM 674 C CA . CYS A 1 84 ? -5.696 -2.325 -4.892 1.00 96.25 84 CYS A CA 1
ATOM 675 C C . CYS A 1 84 ? -6.463 -1.457 -5.887 1.00 96.25 84 CYS A C 1
ATOM 677 O O . CYS A 1 84 ? -7.685 -1.344 -5.774 1.00 96.25 84 CYS A O 1
ATOM 679 N N . ASP A 1 85 ? -5.766 -0.906 -6.879 1.00 95.12 85 ASP A N 1
ATOM 680 C CA . ASP A 1 85 ? -6.383 -0.298 -8.058 1.00 95.12 85 ASP A CA 1
ATOM 681 C C . ASP A 1 85 ? -6.718 -1.421 -9.053 1.00 95.12 85 ASP A C 1
ATOM 683 O O . ASP A 1 85 ? -5.826 -2.051 -9.633 1.00 95.12 85 ASP A O 1
ATOM 687 N N . THR A 1 86 ? -8.006 -1.723 -9.216 1.00 91.06 86 THR A N 1
ATOM 688 C CA . THR A 1 86 ? -8.479 -2.879 -9.991 1.00 91.06 86 THR A CA 1
ATOM 689 C C . THR A 1 86 ? -8.272 -2.684 -11.488 1.00 91.06 86 THR A C 1
ATOM 691 O O . THR A 1 86 ? -8.310 -1.558 -11.985 1.00 91.06 86 THR A O 1
ATOM 694 N N . VAL A 1 87 ? -8.104 -3.784 -12.220 1.00 92.06 87 VAL A N 1
ATOM 695 C CA . VAL A 1 87 ? -8.011 -3.784 -13.686 1.00 92.06 87 VAL A CA 1
ATOM 696 C C . VAL A 1 87 ? -9.080 -4.663 -14.309 1.00 92.06 87 VAL A C 1
ATOM 698 O O . VAL A 1 87 ? -9.536 -5.629 -13.699 1.00 92.06 87 VAL A O 1
ATOM 701 N N . GLU A 1 88 ? -9.443 -4.341 -15.547 1.00 89.19 88 GLU A N 1
ATOM 702 C CA . GLU A 1 88 ? -10.298 -5.200 -16.360 1.00 89.19 88 GLU A CA 1
ATOM 703 C C . GLU A 1 88 ? -9.586 -6.522 -16.709 1.00 89.19 88 GLU A C 1
ATOM 705 O O . GLU A 1 88 ? -8.354 -6.548 -16.861 1.00 89.19 88 GLU A O 1
ATOM 710 N N . PRO A 1 89 ? -10.333 -7.625 -16.890 1.00 84.88 89 PRO A N 1
ATOM 711 C CA . PRO A 1 89 ? -9.767 -8.885 -17.351 1.00 84.88 89 PRO A CA 1
ATOM 712 C C . PRO A 1 89 ? -8.966 -8.719 -18.649 1.00 84.88 89 PRO A C 1
ATOM 714 O O . PRO A 1 89 ? -9.423 -8.109 -19.614 1.00 84.88 89 PRO A O 1
ATOM 717 N N . GLY A 1 90 ? -7.760 -9.289 -18.682 1.00 84.94 90 GLY A N 1
ATOM 718 C CA . GLY A 1 90 ? -6.872 -9.215 -19.846 1.00 84.94 90 GLY A CA 1
ATOM 719 C C . GLY A 1 90 ? -6.012 -7.950 -19.932 1.00 84.94 90 GLY A C 1
ATOM 720 O O . GLY A 1 90 ? -5.243 -7.823 -20.883 1.00 84.94 90 GLY A O 1
ATOM 721 N N . TYR A 1 91 ? -6.084 -7.046 -18.949 1.00 90.12 91 TYR A N 1
ATOM 722 C CA . TYR A 1 91 ? -5.186 -5.896 -18.865 1.00 90.12 91 TYR A CA 1
ATOM 723 C C . TYR A 1 91 ? -3.707 -6.318 -18.852 1.00 90.12 91 TYR A C 1
ATOM 725 O O . TYR A 1 91 ? -3.309 -7.252 -18.147 1.00 90.12 91 TYR A O 1
ATOM 733 N N . ARG A 1 92 ? -2.883 -5.605 -19.629 1.00 88.88 92 ARG A N 1
ATOM 734 C CA . ARG A 1 92 ? -1.437 -5.825 -19.728 1.00 88.88 92 ARG A CA 1
ATOM 735 C C . ARG A 1 92 ? -0.674 -4.528 -19.512 1.00 88.88 92 ARG A C 1
ATOM 737 O O . ARG A 1 92 ? -0.983 -3.506 -20.121 1.00 88.88 92 ARG A O 1
ATOM 744 N N . TYR A 1 93 ? 0.351 -4.599 -18.675 1.00 84.06 93 TYR A N 1
ATOM 745 C CA . TYR A 1 93 ? 1.345 -3.548 -18.526 1.00 84.06 93 TYR A CA 1
ATOM 746 C C . TYR A 1 93 ? 2.409 -3.679 -19.613 1.00 84.06 93 TYR A C 1
ATOM 748 O O . TYR A 1 93 ? 2.845 -4.779 -19.946 1.00 84.06 93 TYR A O 1
ATOM 756 N N . GLY A 1 94 ? 2.871 -2.536 -20.123 1.00 80.50 94 GLY A N 1
ATOM 757 C CA . GLY A 1 94 ? 3.998 -2.494 -21.057 1.00 80.50 94 GLY A CA 1
ATOM 758 C C . GLY A 1 94 ? 5.351 -2.786 -20.401 1.00 80.50 94 GLY A C 1
ATOM 759 O O . GLY A 1 94 ? 6.321 -3.040 -21.104 1.00 80.50 94 GLY A O 1
ATOM 760 N N . ASP A 1 95 ? 5.430 -2.760 -19.067 1.00 84.56 95 ASP A N 1
ATOM 761 C CA . ASP A 1 95 ? 6.671 -2.988 -18.334 1.00 84.56 95 ASP A CA 1
ATOM 762 C C . ASP A 1 95 ? 6.604 -4.210 -17.391 1.00 84.56 95 ASP A C 1
ATOM 764 O O . ASP A 1 95 ? 5.530 -4.551 -16.880 1.00 84.56 95 ASP A O 1
ATOM 768 N N . PRO A 1 96 ? 7.746 -4.882 -17.130 1.00 86.75 96 PRO A N 1
ATOM 769 C CA . PRO A 1 96 ? 7.764 -6.116 -16.342 1.00 86.75 96 PRO A CA 1
ATOM 770 C C . PRO A 1 96 ? 7.358 -5.939 -14.876 1.00 86.75 96 PRO A C 1
ATOM 772 O O . PRO A 1 96 ? 6.869 -6.892 -14.268 1.00 86.75 96 PRO A O 1
ATOM 775 N N . GLY A 1 97 ? 7.601 -4.758 -14.298 1.00 88.81 97 GLY A N 1
ATOM 776 C CA . GLY A 1 97 ? 7.292 -4.465 -12.900 1.00 88.81 97 GLY A CA 1
ATOM 777 C C . GLY A 1 97 ? 5.789 -4.359 -12.670 1.00 88.81 97 GLY A C 1
ATOM 778 O O . GLY A 1 97 ? 5.251 -5.057 -11.817 1.00 88.81 97 GLY A O 1
ATOM 779 N N . GLY A 1 98 ? 5.096 -3.558 -13.478 1.00 90.94 98 GLY A N 1
ATOM 780 C CA . GLY A 1 98 ? 3.642 -3.433 -13.452 1.00 90.94 98 GLY A CA 1
ATOM 781 C C . GLY A 1 98 ? 2.942 -4.735 -13.836 1.00 90.94 98 GLY A C 1
ATOM 782 O O . GLY A 1 98 ? 1.992 -5.138 -13.166 1.00 90.94 98 GLY A O 1
ATOM 783 N N . GLN A 1 99 ? 3.449 -5.459 -14.846 1.00 93.56 99 GLN A N 1
ATOM 784 C CA . GLN A 1 99 ? 2.843 -6.737 -15.237 1.00 93.56 99 GLN A CA 1
ATOM 785 C C . GLN A 1 99 ? 2.933 -7.769 -14.110 1.00 93.56 99 GLN A C 1
ATOM 787 O O . GLN A 1 99 ? 1.973 -8.494 -13.870 1.00 93.56 99 GLN A O 1
ATOM 792 N N . TYR A 1 100 ? 4.043 -7.792 -13.367 1.00 94.62 100 TYR A N 1
ATOM 793 C CA . TYR A 1 100 ? 4.193 -8.667 -12.207 1.00 94.62 100 TYR A CA 1
ATOM 794 C C . TYR A 1 100 ? 3.145 -8.399 -11.119 1.00 94.62 100 TYR A C 1
ATOM 796 O O . TYR A 1 100 ? 2.634 -9.346 -10.527 1.00 94.62 100 TYR A O 1
ATOM 804 N N . VAL A 1 101 ? 2.794 -7.135 -10.868 1.00 95.62 101 VAL A N 1
ATOM 805 C CA . VAL A 1 101 ? 1.751 -6.776 -9.891 1.00 95.62 101 VAL A CA 1
ATOM 806 C C . VAL A 1 101 ? 0.394 -7.315 -10.345 1.00 95.62 101 VAL A C 1
ATOM 808 O O . VAL A 1 101 ? -0.282 -7.997 -9.574 1.00 95.62 101 VAL A O 1
ATOM 811 N N . VAL A 1 102 ? 0.034 -7.099 -11.613 1.00 95.31 102 VAL A N 1
ATOM 812 C CA . VAL A 1 102 ? -1.213 -7.623 -12.194 1.00 95.31 102 VAL A CA 1
ATOM 813 C C . VAL A 1 102 ? -1.257 -9.147 -12.094 1.00 95.31 102 VAL A C 1
ATOM 815 O O . VAL A 1 102 ? -2.239 -9.697 -11.606 1.00 95.31 102 VAL A O 1
ATOM 818 N N . ASP A 1 103 ? -0.178 -9.828 -12.479 1.00 94.62 103 ASP A N 1
ATOM 819 C CA . ASP A 1 103 ? -0.108 -11.292 -12.463 1.00 94.62 103 ASP A CA 1
ATOM 820 C C . ASP A 1 103 ? -0.201 -11.878 -11.042 1.00 94.62 103 ASP A C 1
ATOM 822 O O . ASP A 1 103 ? -0.646 -13.012 -10.871 1.00 94.62 103 ASP A O 1
ATOM 826 N N . LYS A 1 104 ? 0.245 -11.141 -10.015 1.00 95.19 104 LYS A N 1
ATOM 827 C CA . LYS A 1 104 ? 0.277 -11.629 -8.627 1.00 95.19 104 LYS A CA 1
ATOM 828 C C . LYS A 1 104 ? -0.971 -11.320 -7.825 1.00 95.19 104 LYS A C 1
ATOM 830 O O . LYS A 1 104 ? -1.355 -12.143 -7.000 1.00 95.19 104 LYS A O 1
ATOM 835 N N . VAL A 1 105 ? -1.548 -10.137 -8.010 1.00 94.31 105 VAL A N 1
ATOM 836 C CA . VAL A 1 105 ? -2.641 -9.650 -7.155 1.00 94.31 105 VAL A CA 1
ATOM 837 C C . VAL A 1 105 ? -3.838 -9.115 -7.939 1.00 94.31 105 VAL A C 1
ATOM 839 O O . VAL A 1 105 ? -4.833 -8.734 -7.332 1.00 94.31 105 VAL A O 1
ATOM 842 N N . GLY A 1 106 ? -3.780 -9.099 -9.274 1.00 93.50 106 GLY A N 1
ATOM 843 C CA . GLY A 1 106 ? -4.877 -8.605 -10.111 1.00 93.50 106 GLY A CA 1
ATOM 844 C C . GLY A 1 106 ? -5.096 -7.092 -10.013 1.00 93.50 106 GLY A C 1
ATOM 845 O O . GLY A 1 106 ? -6.199 -6.616 -10.271 1.00 93.50 106 GLY A O 1
ATOM 846 N N . CYS A 1 107 ? -4.067 -6.335 -9.624 1.00 94.12 107 CYS A N 1
ATOM 847 C CA . CYS A 1 107 ? -4.120 -4.882 -9.459 1.00 94.12 107 CYS A CA 1
ATOM 848 C C . CYS A 1 107 ? -3.174 -4.208 -10.456 1.00 94.12 107 CYS A C 1
ATOM 850 O O . CYS A 1 107 ? -2.071 -4.702 -10.684 1.00 94.12 107 CYS A O 1
ATOM 852 N N . SER A 1 108 ? -3.561 -3.059 -11.014 1.00 93.81 108 SER A N 1
ATOM 853 C CA . SER A 1 108 ? -2.628 -2.221 -11.791 1.00 93.81 108 SER A CA 1
ATOM 854 C C . SER A 1 108 ? -1.623 -1.533 -10.879 1.00 93.81 108 SER A C 1
ATOM 856 O O . SER A 1 108 ? -0.473 -1.316 -11.252 1.00 93.81 108 SER A O 1
ATOM 858 N N . HIS A 1 109 ? -2.059 -1.191 -9.672 1.00 94.94 109 HIS A N 1
ATOM 859 C CA . HIS A 1 109 ? -1.243 -0.519 -8.684 1.00 94.94 109 HIS A CA 1
ATOM 860 C C . HIS A 1 109 ? -1.716 -0.888 -7.284 1.00 94.94 109 HIS A C 1
ATOM 862 O O . HIS A 1 109 ? -2.901 -1.150 -7.068 1.00 94.94 109 HIS A O 1
ATOM 868 N N . VAL A 1 110 ? -0.787 -0.913 -6.331 1.00 97.06 110 VAL A N 1
ATOM 869 C CA . VAL A 1 110 ? -1.109 -1.142 -4.924 1.00 97.06 110 VAL A CA 1
ATOM 870 C C . VAL A 1 110 ? -0.437 -0.112 -4.028 1.00 97.06 110 VAL A C 1
ATOM 872 O O . VAL A 1 110 ? 0.633 0.418 -4.334 1.00 97.06 110 VAL A O 1
ATOM 875 N N . GLY A 1 111 ? -1.070 0.156 -2.896 1.00 97.06 111 GLY A N 1
ATOM 876 C CA . GLY A 1 111 ? -0.502 0.932 -1.803 1.00 97.06 111 GLY A CA 1
ATOM 877 C C . GLY A 1 111 ? -0.979 0.398 -0.463 1.00 97.06 111 GLY A C 1
ATOM 878 O O . GLY A 1 111 ? -1.821 -0.499 -0.400 1.00 97.06 111 GLY A O 1
ATOM 879 N N . VAL A 1 112 ? -0.437 0.947 0.613 1.00 98.06 112 VAL A N 1
ATOM 880 C CA . VAL A 1 112 ? -0.837 0.597 1.971 1.00 98.06 112 VAL A CA 1
ATOM 881 C C . VAL A 1 112 ? -1.837 1.614 2.497 1.00 98.06 112 VAL A C 1
ATOM 883 O O . VAL A 1 112 ? -1.660 2.822 2.332 1.00 98.06 112 VAL A O 1
ATOM 886 N N . VAL A 1 113 ? -2.903 1.110 3.110 1.00 98.25 113 VAL A N 1
ATOM 887 C CA . VAL A 1 113 ? -3.834 1.899 3.916 1.00 98.25 113 VAL A CA 1
ATOM 888 C C . VAL A 1 113 ? -3.698 1.426 5.345 1.00 98.25 113 VAL A C 1
ATOM 890 O O . VAL A 1 113 ? -3.798 0.230 5.578 1.00 98.25 113 VAL A O 1
ATOM 893 N N . PHE A 1 114 ? -3.472 2.327 6.289 1.00 98.00 114 PHE A N 1
ATOM 894 C CA . PHE A 1 114 ? -3.369 1.991 7.709 1.00 98.00 114 PHE A CA 1
ATOM 895 C C . PHE A 1 114 ? -3.980 3.100 8.549 1.00 98.00 114 PHE A C 1
ATOM 897 O O . PHE A 1 114 ? -3.941 4.267 8.158 1.00 98.00 114 PHE A O 1
ATOM 904 N N . GLY A 1 115 ? -4.576 2.744 9.678 1.00 96.94 115 GLY A N 1
ATOM 905 C CA . GLY A 1 115 ? -5.295 3.709 10.491 1.00 96.94 115 GLY A CA 1
ATOM 906 C C . GLY A 1 115 ? -6.004 3.091 11.676 1.00 96.94 115 GLY A C 1
ATOM 907 O O . GLY A 1 115 ? -5.858 1.899 11.952 1.00 96.94 115 GLY A O 1
ATOM 908 N N . GLN A 1 116 ? -6.797 3.921 12.340 1.00 97.69 116 GLN A N 1
ATOM 909 C CA . GLN A 1 116 ? -7.555 3.561 13.527 1.00 97.69 116 GLN A CA 1
ATOM 910 C C . GLN A 1 116 ? -9.053 3.591 13.234 1.00 97.69 116 GLN A C 1
ATOM 912 O O . GLN A 1 116 ? -9.564 4.473 12.538 1.00 97.69 116 GLN A O 1
ATOM 917 N N . VAL A 1 117 ? -9.781 2.638 13.804 1.00 96.94 117 VAL A N 1
ATOM 918 C CA . VAL A 1 117 ? -11.232 2.749 13.929 1.00 96.94 117 VAL A CA 1
ATOM 919 C C . VAL A 1 117 ? -11.522 3.749 15.042 1.00 96.94 117 VAL A C 1
ATOM 921 O O . VAL A 1 117 ? -11.067 3.569 16.167 1.00 96.94 117 VAL A O 1
ATOM 924 N N . SER A 1 118 ? -12.292 4.795 14.751 1.00 9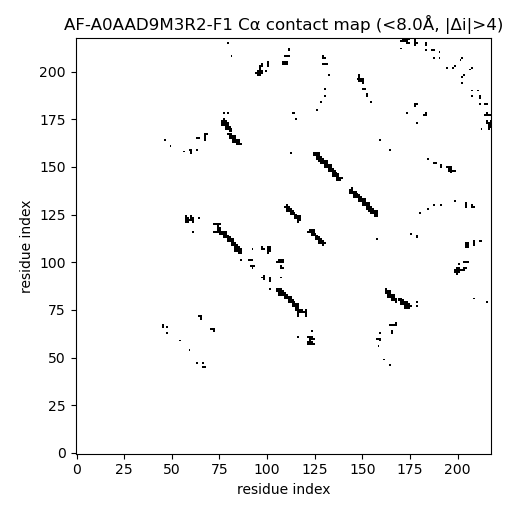4.62 118 SER A N 1
ATOM 925 C CA . SER A 1 118 ? -12.706 5.773 15.771 1.00 94.62 118 SER A CA 1
ATOM 926 C C . SER A 1 118 ? -13.300 5.094 17.016 1.00 94.62 118 SER A C 1
ATOM 928 O O . SER A 1 118 ? -13.970 4.067 16.900 1.00 94.62 118 SER A O 1
ATOM 930 N N . GLU A 1 119 ? -13.136 5.699 18.194 1.00 91.94 119 GLU A N 1
ATOM 931 C CA . GLU A 1 119 ? -13.716 5.205 19.460 1.00 91.94 119 GLU A CA 1
ATOM 932 C C . GLU A 1 119 ? -15.245 5.036 19.392 1.00 91.94 119 GLU A C 1
ATOM 934 O O . GLU A 1 119 ? -15.825 4.155 20.020 1.00 91.94 119 GLU A O 1
ATOM 939 N N . SER A 1 120 ? -15.922 5.856 18.582 1.00 91.00 120 SER A N 1
ATOM 940 C CA . SER A 1 120 ? -17.362 5.744 18.320 1.00 91.00 120 SER A CA 1
ATOM 941 C C . SER A 1 120 ? -17.740 4.623 17.346 1.00 91.00 120 SER A C 1
ATOM 943 O O . SER A 1 120 ? -18.929 4.382 17.144 1.00 91.00 120 SER A O 1
ATOM 945 N N . GLY A 1 121 ? -16.769 3.964 16.710 1.00 89.06 121 GLY A N 1
ATOM 946 C CA . GLY A 1 121 ? -16.993 2.864 15.772 1.00 89.06 121 GLY A CA 1
ATOM 947 C C . GLY A 1 121 ? -17.696 3.265 14.472 1.00 89.06 121 GLY A C 1
ATOM 948 O O . GLY A 1 121 ? -18.357 2.431 13.863 1.00 89.06 121 GLY A O 1
ATOM 949 N N . ASN A 1 122 ? -17.613 4.534 14.061 1.00 89.62 122 ASN A N 1
ATOM 950 C CA . ASN A 1 122 ? -18.355 5.076 12.912 1.00 89.62 122 ASN A CA 1
ATOM 951 C C . ASN A 1 122 ? -17.467 5.677 11.806 1.00 89.62 122 ASN A C 1
ATOM 953 O O . ASN A 1 122 ? -17.980 6.115 10.775 1.00 89.62 122 ASN A O 1
ATOM 957 N N . ASP A 1 123 ? -16.155 5.713 12.021 1.00 93.75 123 ASP A N 1
ATOM 958 C CA . ASP A 1 123 ? -15.144 6.188 11.081 1.00 93.75 123 ASP A CA 1
ATOM 959 C C . ASP A 1 123 ? -13.915 5.265 11.115 1.00 93.75 123 ASP A C 1
ATOM 961 O O . ASP A 1 123 ? -13.623 4.630 12.134 1.00 93.75 123 ASP A O 1
ATOM 965 N N . PHE A 1 124 ? -13.200 5.215 9.993 1.00 95.69 124 PHE A N 1
ATOM 966 C CA . PHE A 1 124 ? -11.871 4.622 9.884 1.00 95.69 124 PHE A CA 1
ATOM 967 C C . PHE A 1 124 ? -10.913 5.720 9.416 1.00 95.69 124 PHE A C 1
ATOM 969 O O . PHE A 1 124 ? -10.855 6.079 8.231 1.00 95.69 124 PHE A O 1
ATOM 976 N N . GLU A 1 125 ? -10.201 6.293 10.383 1.00 95.50 125 GLU A N 1
ATOM 977 C CA . GLU A 1 125 ? -9.269 7.393 10.175 1.00 95.50 125 GLU A CA 1
ATOM 978 C C . GLU A 1 125 ? -7.923 6.815 9.750 1.00 95.50 125 GLU A C 1
ATOM 980 O O . GLU A 1 125 ? -7.188 6.240 10.551 1.00 95.50 125 GLU A O 1
ATOM 985 N N . ALA A 1 126 ? -7.627 6.921 8.456 1.00 95.94 126 ALA A N 1
ATOM 986 C CA . ALA A 1 126 ? -6.517 6.206 7.850 1.00 95.94 126 ALA A CA 1
ATOM 987 C C . ALA A 1 126 ? -5.676 7.073 6.919 1.00 95.94 126 ALA A C 1
ATOM 989 O O . ALA A 1 126 ? -6.149 8.039 6.316 1.00 95.94 126 ALA A O 1
ATOM 990 N N . TRP A 1 127 ? -4.429 6.654 6.757 1.00 96.62 127 TRP A N 1
ATOM 991 C CA . TRP A 1 127 ? -3.459 7.182 5.814 1.00 96.62 127 TRP A CA 1
ATOM 992 C C . TRP A 1 127 ? -3.295 6.236 4.632 1.00 96.62 127 TRP A C 1
ATOM 994 O O . TRP A 1 127 ? -3.456 5.026 4.756 1.00 96.62 127 TRP A O 1
ATOM 1004 N N . TYR A 1 128 ? -2.968 6.802 3.473 1.00 96.19 128 TYR A N 1
ATOM 1005 C CA . TYR A 1 128 ? -2.639 6.072 2.258 1.00 96.19 128 TYR A CA 1
ATOM 1006 C C . TYR A 1 128 ? -1.242 6.435 1.777 1.00 96.19 128 TYR A C 1
ATOM 1008 O O . TYR A 1 128 ? -0.971 7.600 1.453 1.00 96.19 128 TYR A O 1
ATOM 1016 N N . LEU A 1 129 ? -0.391 5.418 1.679 1.00 96.69 129 LEU A N 1
ATOM 1017 C CA . LEU A 1 129 ? 0.964 5.520 1.160 1.00 96.69 129 LEU A CA 1
ATOM 1018 C C . LEU A 1 129 ? 1.119 4.588 -0.039 1.00 96.69 129 LEU A C 1
ATOM 1020 O O . LEU A 1 129 ? 0.700 3.432 -0.023 1.00 96.69 129 LEU A O 1
ATOM 1024 N N . HIS A 1 130 ? 1.735 5.090 -1.100 1.00 94.88 130 HIS A N 1
ATOM 1025 C CA . HIS A 1 130 ? 2.114 4.272 -2.242 1.00 94.88 130 HIS A CA 1
ATOM 1026 C C . HIS A 1 130 ? 3.318 4.882 -2.950 1.00 94.88 130 HIS A C 1
ATOM 1028 O O . HIS A 1 130 ? 3.469 6.110 -2.943 1.00 94.88 130 HIS A O 1
ATOM 1034 N N . PRO A 1 131 ? 4.136 4.060 -3.620 1.00 95.19 131 PRO A N 1
ATOM 1035 C CA . PRO A 1 131 ? 5.235 4.555 -4.411 1.00 95.19 131 PRO A CA 1
ATOM 1036 C C . PRO A 1 131 ? 4.726 4.924 -5.810 1.00 95.19 131 PRO A C 1
ATOM 1038 O O . PRO A 1 131 ? 3.681 4.456 -6.278 1.00 95.19 131 PRO A O 1
ATOM 1041 N N . LYS A 1 132 ? 5.484 5.756 -6.510 1.00 91.81 132 LYS A N 1
ATOM 1042 C CA . LYS A 1 132 ? 5.297 6.080 -7.918 1.00 91.81 132 LYS A CA 1
ATOM 1043 C C . LYS A 1 132 ? 6.666 6.199 -8.571 1.00 91.81 132 LYS A C 1
ATOM 1045 O O . LYS A 1 132 ? 7.461 7.055 -8.182 1.00 91.81 132 LYS A O 1
ATOM 1050 N N . ALA A 1 133 ? 6.894 5.368 -9.583 1.00 89.50 133 ALA A N 1
ATOM 1051 C CA . ALA A 1 133 ? 8.030 5.498 -10.479 1.00 89.50 133 ALA A CA 1
ATOM 1052 C C . ALA A 1 133 ? 7.738 6.599 -11.510 1.00 89.50 133 ALA A C 1
ATOM 1054 O O . ALA A 1 133 ? 6.728 6.564 -12.218 1.00 89.50 133 ALA A O 1
ATOM 1055 N N . LEU A 1 134 ? 8.619 7.585 -11.586 1.00 89.25 134 LEU A N 1
ATOM 1056 C CA . LEU A 1 134 ? 8.644 8.626 -12.600 1.00 89.25 134 LEU A CA 1
ATOM 1057 C C . LEU A 1 134 ? 9.693 8.219 -13.631 1.00 89.25 134 LEU A C 1
ATOM 1059 O O . LEU A 1 134 ? 10.888 8.220 -13.349 1.00 89.25 134 LEU A O 1
ATOM 1063 N N . LYS A 1 135 ? 9.230 7.824 -14.817 1.00 88.44 135 LYS A N 1
ATOM 1064 C CA . LYS A 1 135 ? 10.097 7.400 -15.917 1.00 88.44 135 LYS A CA 1
ATOM 1065 C C . LYS A 1 135 ? 10.302 8.570 -16.867 1.00 88.44 135 LYS A C 1
ATOM 1067 O O . LYS A 1 135 ? 9.321 9.121 -17.372 1.00 88.44 135 LYS A O 1
ATOM 1072 N N . ARG A 1 136 ? 11.555 8.940 -17.116 1.00 89.00 136 ARG A N 1
ATOM 1073 C CA . ARG A 1 136 ? 11.910 9.806 -18.239 1.00 89.00 136 ARG A CA 1
ATOM 1074 C C . ARG A 1 136 ? 12.232 8.909 -19.421 1.00 89.00 136 ARG A C 1
ATOM 1076 O O . ARG A 1 136 ? 13.052 8.007 -19.289 1.00 89.00 136 ARG A O 1
ATOM 1083 N N . ASN A 1 137 ? 11.567 9.154 -20.541 1.00 89.69 137 ASN A N 1
ATOM 1084 C CA . ASN A 1 137 ? 11.756 8.374 -21.751 1.00 89.69 137 ASN A CA 1
ATOM 1085 C C . ASN A 1 137 ? 12.010 9.298 -22.942 1.00 89.69 137 ASN A C 1
ATOM 1087 O O . ASN A 1 137 ? 11.505 10.426 -22.968 1.00 89.69 137 ASN A O 1
ATOM 1091 N N . HIS A 1 138 ? 12.694 8.776 -23.951 1.00 91.62 138 HIS A N 1
ATOM 1092 C CA . HIS A 1 138 ? 12.808 9.376 -25.275 1.00 91.62 138 HIS A CA 1
ATOM 1093 C C . HIS A 1 138 ? 12.597 8.311 -26.357 1.00 91.62 138 HIS A C 1
ATOM 1095 O O . HIS A 1 138 ? 12.580 7.115 -26.074 1.00 91.62 138 HIS A O 1
ATOM 1101 N N . TRP A 1 139 ? 12.396 8.754 -27.596 1.00 92.88 139 TRP A N 1
ATOM 1102 C CA . TRP A 1 139 ? 12.258 7.869 -28.750 1.00 92.88 139 TRP A CA 1
ATOM 1103 C C . TRP A 1 139 ? 13.576 7.808 -29.523 1.00 92.88 139 TRP A C 1
ATOM 1105 O O . TRP A 1 139 ? 14.110 8.851 -29.898 1.00 92.88 139 TRP A O 1
ATOM 1115 N N . GLU A 1 140 ? 14.062 6.599 -29.797 1.00 93.56 140 GLU A N 1
ATOM 1116 C CA . GLU A 1 140 ? 15.117 6.333 -30.778 1.00 93.56 140 GLU A CA 1
ATOM 1117 C C . GLU A 1 140 ? 14.504 5.553 -31.946 1.00 93.56 140 GLU A C 1
ATOM 1119 O O . GLU A 1 140 ? 14.261 4.346 -31.863 1.00 93.56 140 GLU A O 1
ATOM 1124 N N . GLY A 1 141 ? 14.177 6.263 -33.030 1.00 91.94 141 GLY A N 1
ATOM 1125 C CA . GLY A 1 141 ? 13.340 5.707 -34.097 1.00 91.94 141 GLY A CA 1
ATOM 1126 C C . GLY A 1 141 ? 11.957 5.321 -33.559 1.00 91.94 141 GLY A C 1
ATOM 1127 O O . GLY A 1 141 ? 11.299 6.137 -32.918 1.00 91.94 141 GLY A O 1
ATOM 1128 N N . ASP A 1 142 ? 11.549 4.069 -33.781 1.00 92.12 142 ASP A N 1
ATOM 1129 C CA . ASP A 1 142 ? 10.271 3.511 -33.308 1.00 92.12 142 ASP A CA 1
ATOM 1130 C C . ASP A 1 142 ? 10.374 2.825 -31.928 1.00 92.12 142 ASP A C 1
ATOM 1132 O O . ASP A 1 142 ? 9.452 2.126 -31.501 1.00 92.12 142 ASP A O 1
ATOM 1136 N N . VAL A 1 143 ? 11.496 2.994 -31.217 1.00 87.50 143 VAL A N 1
ATOM 1137 C CA . VAL A 1 143 ? 11.735 2.378 -29.903 1.00 87.50 143 VAL A CA 1
ATOM 1138 C C . VAL A 1 143 ? 11.676 3.438 -28.804 1.00 87.50 143 VAL A C 1
ATOM 1140 O O . VAL A 1 143 ? 12.380 4.444 -28.858 1.00 87.50 143 VAL A O 1
ATOM 1143 N N . LEU A 1 144 ? 10.850 3.204 -27.779 1.00 85.12 144 LEU A N 1
ATOM 1144 C CA . LEU A 1 144 ? 10.810 4.034 -26.575 1.00 85.12 144 LEU A CA 1
ATOM 1145 C C . LEU A 1 144 ? 11.897 3.570 -25.595 1.00 85.12 144 LEU A C 1
ATOM 1147 O O . LEU A 1 144 ? 11.818 2.465 -25.056 1.00 85.12 144 LEU A O 1
ATOM 1151 N N . ILE A 1 145 ? 12.882 4.423 -25.338 1.00 86.06 145 ILE A N 1
ATOM 1152 C CA . ILE A 1 145 ? 13.999 4.177 -24.423 1.00 86.06 145 ILE A CA 1
ATOM 1153 C C . ILE A 1 145 ? 13.730 4.876 -23.087 1.00 86.06 145 ILE A C 1
ATOM 1155 O O . ILE A 1 145 ? 13.302 6.029 -23.057 1.00 86.06 145 ILE A O 1
ATOM 1159 N N . THR A 1 146 ? 13.979 4.187 -21.969 1.00 86.94 146 THR A N 1
ATOM 1160 C CA . THR A 1 146 ? 13.914 4.780 -20.623 1.00 86.94 146 THR A CA 1
ATOM 1161 C C . THR A 1 146 ? 15.281 5.323 -20.218 1.00 86.94 146 THR A C 1
ATOM 1163 O O . THR A 1 146 ? 16.204 4.553 -19.972 1.00 86.94 146 THR A O 1
ATOM 1166 N N . ASP A 1 147 ? 15.383 6.648 -20.103 1.00 85.31 147 ASP A N 1
ATOM 1167 C CA . ASP A 1 147 ? 16.589 7.373 -19.679 1.00 85.31 147 ASP A CA 1
ATOM 1168 C C . ASP A 1 147 ? 16.875 7.195 -18.196 1.00 85.31 147 ASP A C 1
ATOM 1170 O O . ASP A 1 147 ? 18.011 7.003 -17.764 1.00 85.31 147 ASP A O 1
ATOM 1174 N N . SER A 1 148 ? 15.826 7.349 -17.391 1.00 87.00 148 SER A N 1
ATOM 1175 C CA . SER A 1 148 ? 15.939 7.328 -15.945 1.00 87.00 148 SER A CA 1
ATOM 1176 C C . SER A 1 148 ? 14.614 6.989 -15.288 1.00 87.00 148 SER A C 1
ATOM 1178 O O . SER A 1 148 ? 13.527 7.234 -15.821 1.00 87.00 148 SER A O 1
ATOM 1180 N N . ILE A 1 149 ? 14.728 6.421 -14.094 1.00 89.75 149 ILE A N 1
ATOM 1181 C CA . ILE A 1 149 ? 13.614 6.115 -13.209 1.00 89.75 149 ILE A CA 1
ATOM 1182 C C . ILE A 1 149 ? 13.919 6.809 -11.895 1.00 89.75 149 ILE A C 1
ATOM 1184 O O . ILE A 1 149 ? 14.950 6.539 -11.294 1.00 89.75 149 ILE A O 1
ATOM 1188 N N . THR A 1 150 ? 13.028 7.678 -11.437 1.00 91.75 150 THR A N 1
ATOM 1189 C CA . THR A 1 150 ? 13.082 8.214 -10.077 1.00 91.75 150 THR A CA 1
ATOM 1190 C C . THR A 1 150 ? 11.852 7.778 -9.307 1.00 91.75 150 THR A C 1
ATOM 1192 O O . THR A 1 150 ? 10.751 7.686 -9.851 1.00 91.75 150 THR A O 1
ATOM 1195 N N . TRP A 1 151 ? 12.027 7.490 -8.024 1.00 93.62 151 TRP A N 1
ATOM 1196 C CA . TRP A 1 151 ? 10.924 7.120 -7.154 1.00 93.62 151 TRP A CA 1
ATOM 1197 C C . TRP A 1 151 ? 10.414 8.314 -6.364 1.00 93.62 151 TRP A C 1
ATOM 1199 O O . TRP A 1 151 ? 11.149 9.223 -5.992 1.00 93.62 151 TRP A O 1
ATOM 1209 N N . SER A 1 152 ? 9.119 8.285 -6.092 1.00 92.12 152 SER A N 1
ATOM 1210 C CA . SER A 1 152 ? 8.450 9.177 -5.152 1.00 92.12 152 SER A CA 1
ATOM 1211 C C . SER A 1 152 ? 7.420 8.370 -4.368 1.00 92.12 152 SER A C 1
ATOM 1213 O O . SER A 1 152 ? 6.977 7.327 -4.849 1.00 92.12 152 SER A O 1
ATOM 1215 N N . GLN A 1 153 ? 7.016 8.834 -3.187 1.00 93.12 153 GLN A N 1
ATOM 1216 C CA . GLN A 1 153 ? 5.867 8.275 -2.470 1.00 93.12 153 GLN A CA 1
ATOM 1217 C C . GLN A 1 153 ? 4.855 9.358 -2.130 1.00 93.12 153 GLN A C 1
ATOM 1219 O O . GLN A 1 153 ? 5.209 10.523 -1.942 1.00 93.12 153 GLN A O 1
ATOM 1224 N N . SER A 1 154 ? 3.588 8.966 -2.030 1.00 88.00 154 SER A N 1
ATOM 1225 C CA . SER A 1 154 ? 2.550 9.816 -1.455 1.00 88.00 154 SER A CA 1
ATOM 1226 C C . SER A 1 154 ? 2.404 9.573 0.043 1.00 88.00 154 SER A C 1
ATOM 1228 O O . SER A 1 154 ? 2.525 8.433 0.476 1.00 88.00 154 SER A O 1
ATOM 1230 N N . GLN A 1 155 ? 1.960 10.586 0.780 1.00 89.75 155 GLN A N 1
ATOM 1231 C CA . GLN A 1 155 ? 1.341 10.436 2.097 1.00 89.75 155 GLN A CA 1
ATOM 1232 C C . GLN A 1 155 ? 0.133 11.360 2.151 1.00 89.75 155 GLN A C 1
ATOM 1234 O O . GLN A 1 155 ? 0.249 12.561 1.907 1.00 89.75 155 GLN A O 1
ATOM 1239 N N . ARG A 1 156 ? -1.050 10.797 2.382 1.00 91.38 156 ARG A N 1
ATOM 1240 C CA . ARG A 1 156 ? -2.287 11.576 2.497 1.00 91.38 156 ARG A CA 1
ATOM 1241 C C . ARG A 1 156 ? -3.346 10.806 3.275 1.00 91.38 156 ARG A C 1
ATOM 1243 O O . ARG A 1 156 ? -3.299 9.576 3.250 1.00 91.38 156 ARG A O 1
ATOM 1250 N N . PRO A 1 157 ? -4.339 11.491 3.861 1.00 93.88 157 PRO A N 1
ATOM 1251 C CA . PRO A 1 157 ? -5.515 10.818 4.385 1.00 93.88 157 PRO A CA 1
ATOM 1252 C C . PRO A 1 157 ? -6.173 9.967 3.294 1.00 93.88 157 PRO A C 1
ATOM 1254 O O . PRO A 1 157 ? -6.282 10.387 2.131 1.00 93.88 157 PRO A O 1
ATOM 1257 N N . TRP A 1 158 ? -6.575 8.756 3.657 1.00 94.31 158 TRP A N 1
ATOM 1258 C CA . TRP A 1 158 ? -7.225 7.828 2.752 1.00 94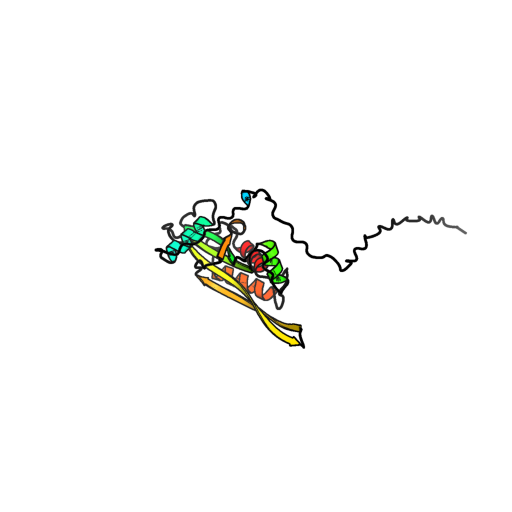.31 158 TRP A CA 1
ATOM 1259 C C . TRP A 1 158 ? -8.714 8.142 2.627 1.00 94.31 158 TRP A C 1
ATOM 1261 O O . TRP A 1 158 ? -9.407 8.432 3.601 1.00 94.31 158 TRP A O 1
ATOM 1271 N N . TYR A 1 159 ? -9.196 8.042 1.392 1.00 91.31 159 TYR A N 1
ATOM 1272 C CA . TYR A 1 159 ? -10.610 8.069 1.061 1.00 91.31 159 TYR A CA 1
ATOM 1273 C C . TYR A 1 159 ? -10.847 7.076 -0.077 1.00 91.31 159 TYR A C 1
ATOM 1275 O O . TYR A 1 159 ? -10.064 7.079 -1.037 1.00 91.31 159 TYR A O 1
ATOM 1283 N N . PRO A 1 160 ? -11.926 6.280 -0.035 1.00 88.50 160 PRO A N 1
ATOM 1284 C CA . PRO A 1 160 ? -12.210 5.292 -1.059 1.00 88.50 160 PRO A CA 1
ATOM 1285 C C . PRO A 1 160 ? -12.531 5.968 -2.392 1.00 88.50 160 PRO A C 1
ATOM 1287 O O . PRO A 1 160 ? -13.371 6.876 -2.467 1.00 88.50 160 PRO A O 1
ATOM 1290 N N . LYS A 1 161 ? -11.892 5.493 -3.464 1.00 88.19 161 LYS A N 1
ATOM 1291 C CA . LYS A 1 161 ? -12.145 5.953 -4.833 1.00 88.19 161 LYS A CA 1
ATOM 1292 C C . LYS A 1 161 ? -12.773 4.846 -5.684 1.00 88.19 161 LYS A C 1
ATOM 1294 O O . LYS A 1 161 ? -12.560 3.668 -5.410 1.00 88.19 161 LYS A O 1
ATOM 1299 N N . PRO A 1 162 ? -13.544 5.206 -6.727 1.00 87.19 162 PRO A N 1
ATOM 1300 C CA . PRO A 1 162 ? -13.997 4.238 -7.722 1.00 87.19 162 PRO A CA 1
ATOM 1301 C C . PRO A 1 162 ? -12.815 3.476 -8.336 1.00 87.19 162 PRO A C 1
ATOM 1303 O O . PRO A 1 162 ? -11.772 4.077 -8.589 1.00 87.19 162 PRO A O 1
ATOM 1306 N N . GLY A 1 163 ? -12.991 2.175 -8.580 1.00 86.12 163 GLY A N 1
ATOM 1307 C CA . GLY A 1 163 ? -11.935 1.312 -9.123 1.00 86.12 163 GLY A CA 1
ATOM 1308 C C . GLY A 1 163 ? -10.855 0.916 -8.111 1.00 86.12 163 GLY A C 1
ATOM 1309 O O . GLY A 1 163 ? -9.809 0.419 -8.513 1.00 86.12 163 GLY A O 1
ATOM 1310 N N . GLN A 1 164 ? -11.089 1.144 -6.813 1.00 91.81 164 GLN A N 1
ATOM 1311 C CA . GLN A 1 164 ? -10.214 0.679 -5.740 1.00 91.81 164 GLN A CA 1
ATOM 1312 C C . GLN A 1 164 ? -10.946 -0.303 -4.826 1.00 91.81 164 GLN A C 1
ATOM 1314 O O . GLN A 1 164 ? -12.140 -0.139 -4.567 1.00 91.81 164 GLN A O 1
ATOM 1319 N N . LYS A 1 165 ? -10.217 -1.281 -4.286 1.00 93.12 165 LYS A N 1
ATOM 1320 C CA . LYS A 1 165 ? -10.689 -2.155 -3.204 1.00 93.12 165 LYS A CA 1
ATOM 1321 C C . LYS A 1 165 ? -9.623 -2.343 -2.133 1.00 93.12 165 LYS A C 1
ATOM 1323 O O . LYS A 1 165 ? -8.430 -2.293 -2.428 1.00 93.12 165 LYS A O 1
ATOM 1328 N N . LEU A 1 166 ? -10.054 -2.582 -0.898 1.00 96.50 166 LEU A N 1
ATOM 1329 C CA . LEU A 1 166 ? -9.166 -2.999 0.184 1.00 96.50 166 LEU A CA 1
ATOM 1330 C C . LEU A 1 166 ? -9.089 -4.528 0.219 1.00 96.50 166 LEU A C 1
ATOM 1332 O O . LEU A 1 166 ? -10.111 -5.207 0.156 1.00 96.50 166 LEU A O 1
ATOM 1336 N N . MET A 1 167 ? -7.879 -5.074 0.317 1.00 95.88 167 MET A N 1
ATOM 1337 C CA . MET A 1 167 ? -7.634 -6.514 0.383 1.00 95.88 167 MET A CA 1
ATOM 1338 C C . MET A 1 167 ? -7.112 -6.881 1.771 1.00 95.88 167 MET A C 1
ATOM 1340 O O . MET A 1 167 ? -5.926 -6.716 2.068 1.00 95.88 167 MET A O 1
ATOM 1344 N N . TYR A 1 168 ? -7.998 -7.402 2.619 1.00 93.25 168 TYR A N 1
ATOM 1345 C CA . TYR A 1 168 ? -7.643 -7.801 3.982 1.00 93.25 168 TYR A CA 1
ATOM 1346 C C . TYR A 1 168 ? -6.749 -9.044 4.041 1.00 93.25 168 TYR A C 1
ATOM 1348 O O . TYR A 1 168 ? -5.924 -9.141 4.935 1.00 93.25 168 TYR A O 1
ATOM 1356 N N . GLY A 1 169 ? -6.809 -9.944 3.051 1.00 93.00 169 GLY A N 1
ATOM 1357 C CA . GLY A 1 169 ? -5.913 -11.112 2.983 1.00 93.00 169 GLY A CA 1
ATOM 1358 C C . GLY A 1 169 ? -4.416 -10.772 2.865 1.00 93.00 169 GLY A C 1
ATOM 1359 O O . GLY A 1 169 ? -3.573 -11.647 3.031 1.00 93.00 169 GLY A O 1
ATOM 1360 N N . TYR A 1 170 ? -4.081 -9.507 2.590 1.00 93.19 170 TYR A N 1
ATOM 1361 C CA . TYR A 1 170 ? -2.711 -8.985 2.620 1.00 93.19 170 TYR A CA 1
ATOM 1362 C C . TYR A 1 170 ? -2.430 -8.087 3.833 1.00 93.19 170 TYR A C 1
ATOM 1364 O O . TYR A 1 170 ? -1.274 -7.732 4.057 1.00 93.19 170 TYR A O 1
ATOM 1372 N N . GLY A 1 171 ? -3.473 -7.730 4.582 1.00 95.81 171 GLY A N 1
ATOM 1373 C CA . GLY A 1 171 ? -3.447 -6.834 5.727 1.00 95.81 171 GLY A CA 1
ATOM 1374 C C . GLY A 1 171 ? -3.781 -7.538 7.039 1.00 95.81 171 GLY A C 1
ATOM 1375 O O . GLY A 1 171 ? -3.642 -8.754 7.163 1.00 95.81 171 GLY A O 1
ATOM 1376 N N . GLY A 1 172 ? -4.220 -6.761 8.025 1.00 96.50 172 GLY A N 1
ATOM 1377 C CA . GLY A 1 172 ? -4.568 -7.290 9.337 1.00 96.50 172 GLY A CA 1
ATOM 1378 C C . GLY A 1 172 ? -4.661 -6.223 10.424 1.00 96.50 172 GLY A C 1
ATOM 1379 O O . GLY A 1 172 ? -4.575 -5.025 10.136 1.00 96.50 172 GLY A O 1
ATOM 1380 N N . PRO A 1 173 ? -4.842 -6.656 11.682 1.00 97.12 173 PRO A N 1
ATOM 1381 C CA . PRO A 1 173 ? -4.641 -5.803 12.845 1.00 97.12 173 PRO A CA 1
ATOM 1382 C C . PRO A 1 173 ? -3.197 -5.283 12.911 1.00 97.12 173 PRO A C 1
ATOM 1384 O O . PRO A 1 173 ? -2.255 -5.946 12.469 1.00 97.12 173 PRO A O 1
ATOM 1387 N N . THR A 1 174 ? -3.032 -4.096 13.478 1.00 97.56 174 THR A N 1
ATOM 1388 C CA . THR A 1 174 ? -1.740 -3.476 13.795 1.00 97.56 174 THR A CA 1
ATOM 1389 C C . THR A 1 174 ? -1.846 -2.765 15.149 1.00 97.56 174 THR A C 1
ATOM 1391 O O . THR A 1 174 ? -2.836 -2.921 15.858 1.00 97.56 174 THR A O 1
ATOM 1394 N N . THR A 1 175 ? -0.828 -2.010 15.544 1.00 97.81 175 THR A N 1
ATOM 1395 C CA . THR A 1 175 ? -0.806 -1.247 16.797 1.00 97.81 175 THR A CA 1
ATOM 1396 C C . THR A 1 175 ? -0.603 0.233 16.500 1.00 97.81 175 THR A C 1
ATOM 1398 O O . THR A 1 175 ? -0.057 0.586 15.455 1.00 97.81 175 THR A O 1
ATOM 1401 N N . ALA A 1 176 ? -0.971 1.105 17.443 1.00 95.38 176 ALA A N 1
ATOM 1402 C CA . ALA A 1 176 ? -0.735 2.546 17.321 1.00 95.38 176 ALA A CA 1
ATOM 1403 C C . ALA A 1 176 ? 0.740 2.883 17.018 1.00 95.38 176 ALA A C 1
ATOM 1405 O O . ALA A 1 176 ? 1.027 3.732 16.184 1.00 95.38 176 ALA A O 1
ATOM 1406 N N . GLU A 1 177 ? 1.683 2.176 17.650 1.00 95.81 177 GLU A N 1
ATOM 1407 C CA . GLU A 1 177 ? 3.125 2.395 17.465 1.00 95.81 177 GLU A CA 1
ATOM 1408 C C . GLU A 1 177 ? 3.639 1.944 16.084 1.00 95.81 177 GLU A C 1
ATOM 1410 O O . GLU A 1 177 ? 4.615 2.484 15.555 1.00 95.81 177 GLU A O 1
ATOM 1415 N N . LYS A 1 178 ? 3.023 0.912 15.497 1.00 96.69 178 LYS A N 1
ATOM 1416 C CA . LYS A 1 178 ? 3.371 0.419 14.156 1.00 96.69 178 LYS A CA 1
ATOM 1417 C C . LYS A 1 178 ? 2.692 1.245 13.063 1.00 96.69 178 LYS A C 1
ATOM 1419 O O . LYS A 1 178 ? 3.300 1.489 12.028 1.00 96.69 178 LYS A O 1
ATOM 1424 N N . ALA A 1 179 ? 1.476 1.720 13.321 1.00 95.44 179 ALA A N 1
ATOM 1425 C CA . ALA A 1 179 ? 0.684 2.568 12.434 1.00 95.44 179 ALA A CA 1
ATOM 1426 C C . ALA A 1 179 ? 0.985 4.075 12.566 1.00 95.44 179 ALA A C 1
ATOM 1428 O O . ALA A 1 179 ? 0.191 4.893 12.098 1.00 95.44 179 ALA A O 1
ATOM 1429 N N . ASP A 1 180 ? 2.114 4.448 13.176 1.00 94.44 180 ASP A N 1
ATOM 1430 C CA . ASP A 1 180 ? 2.594 5.831 13.201 1.00 94.44 180 ASP A CA 1
ATOM 1431 C C . ASP A 1 180 ? 2.946 6.294 11.779 1.00 94.44 180 ASP A C 1
ATOM 1433 O O . ASP A 1 180 ? 3.770 5.691 11.084 1.00 94.44 180 ASP A O 1
ATOM 1437 N N . ASP A 1 181 ? 2.306 7.365 11.319 1.00 91.75 181 ASP A N 1
ATOM 1438 C CA . ASP A 1 181 ? 2.378 7.788 9.925 1.00 91.75 181 ASP A CA 1
ATOM 1439 C C . ASP A 1 181 ? 3.776 8.275 9.524 1.00 91.75 181 ASP A C 1
ATOM 1441 O O . ASP A 1 181 ? 4.231 7.977 8.416 1.00 91.75 181 ASP A O 1
ATOM 1445 N N . ASN A 1 182 ? 4.496 8.940 10.430 1.00 92.94 182 ASN A N 1
ATOM 1446 C CA . ASN A 1 182 ? 5.871 9.376 10.191 1.00 92.94 182 ASN A CA 1
ATOM 1447 C C . ASN A 1 182 ? 6.831 8.184 10.101 1.00 92.94 182 ASN A C 1
ATOM 1449 O O . ASN A 1 182 ? 7.697 8.151 9.222 1.00 92.94 182 ASN A O 1
ATOM 1453 N N . LYS A 1 183 ? 6.663 7.183 10.972 1.00 93.88 183 LYS A N 1
ATOM 1454 C CA . LYS A 1 183 ? 7.460 5.950 10.967 1.00 93.88 183 LYS A CA 1
ATOM 1455 C C . LYS A 1 183 ? 7.249 5.169 9.676 1.00 93.88 183 LYS A C 1
ATOM 1457 O O . LYS A 1 183 ? 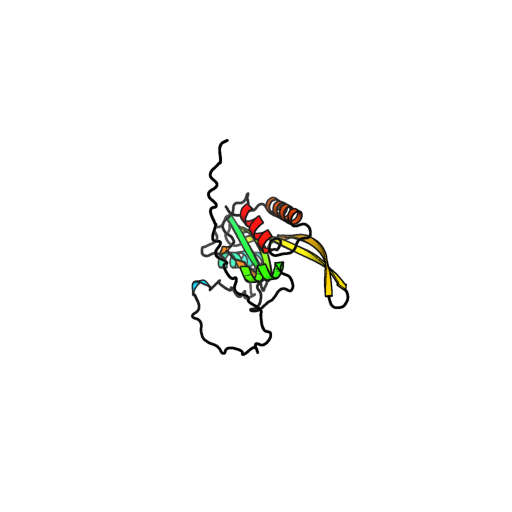8.226 4.843 9.000 1.00 93.88 183 LYS A O 1
ATOM 1462 N N . VAL A 1 184 ? 5.998 4.920 9.288 1.00 95.44 184 VAL A N 1
ATOM 1463 C CA . VAL A 1 184 ? 5.686 4.181 8.054 1.00 95.44 184 VAL A CA 1
ATOM 1464 C C . VAL A 1 184 ? 6.167 4.955 6.823 1.00 95.44 184 VAL A C 1
ATOM 1466 O O . VAL A 1 184 ? 6.748 4.360 5.914 1.00 95.44 184 VAL A O 1
ATOM 1469 N N . TRP A 1 185 ? 6.008 6.283 6.799 1.00 95.38 185 TRP A N 1
ATOM 1470 C CA . TRP A 1 185 ? 6.555 7.119 5.729 1.00 95.38 185 TRP A CA 1
ATOM 1471 C C . TRP A 1 185 ? 8.079 7.016 5.635 1.00 95.38 185 TRP A C 1
ATOM 1473 O O . TRP A 1 185 ? 8.608 6.848 4.534 1.00 95.38 185 TRP A O 1
ATOM 1483 N N . SER A 1 186 ? 8.788 7.080 6.766 1.00 96.00 186 SER A N 1
ATOM 1484 C CA . SER A 1 186 ? 10.252 6.981 6.798 1.00 96.00 186 SER A CA 1
ATOM 1485 C C . SER A 1 186 ? 10.721 5.637 6.250 1.00 96.00 186 SER A C 1
ATOM 1487 O O . SER A 1 186 ? 11.599 5.600 5.393 1.00 96.00 186 SER A O 1
ATOM 1489 N N . ARG A 1 187 ? 10.073 4.538 6.656 1.00 97.06 187 ARG A N 1
ATOM 1490 C CA . ARG A 1 187 ? 10.327 3.202 6.093 1.00 97.06 187 ARG A CA 1
ATOM 1491 C C . ARG A 1 187 ? 10.072 3.160 4.592 1.00 97.06 187 ARG A C 1
ATOM 1493 O O . ARG A 1 187 ? 10.860 2.597 3.838 1.00 97.06 187 ARG A O 1
ATOM 1500 N N . GLY A 1 188 ? 9.006 3.809 4.136 1.00 96.88 188 GLY A N 1
ATOM 1501 C CA . GLY A 1 188 ? 8.731 3.958 2.713 1.00 96.88 188 GLY A CA 1
ATOM 1502 C C . GLY A 1 188 ? 9.890 4.624 1.969 1.00 96.88 188 GLY A C 1
ATOM 1503 O O . GLY A 1 188 ? 10.284 4.128 0.914 1.00 96.88 188 GLY A O 1
ATOM 1504 N N . GLN A 1 189 ? 10.481 5.690 2.524 1.00 96.38 189 GLN A N 1
ATOM 1505 C CA . GLN A 1 189 ? 11.650 6.336 1.915 1.00 96.38 189 GLN A CA 1
ATOM 1506 C C . GLN A 1 189 ? 12.873 5.423 1.883 1.00 96.38 189 GLN A C 1
ATOM 1508 O O . GLN A 1 189 ? 13.535 5.362 0.850 1.00 96.38 189 GLN A O 1
ATOM 1513 N N . ASP A 1 190 ? 13.144 4.682 2.961 1.00 96.81 190 ASP A N 1
ATOM 1514 C CA . ASP A 1 190 ? 14.251 3.717 3.013 1.00 96.81 190 ASP A CA 1
ATOM 1515 C C . ASP A 1 190 ? 14.152 2.708 1.862 1.00 96.81 190 ASP A C 1
ATOM 1517 O O . ASP A 1 190 ? 15.131 2.438 1.160 1.00 96.81 190 ASP A O 1
ATOM 1521 N N . TRP A 1 191 ? 12.946 2.197 1.599 1.00 97.38 191 TRP A N 1
ATOM 1522 C CA . TRP A 1 191 ? 12.719 1.315 0.459 1.00 97.38 191 TRP A CA 1
ATOM 1523 C C . TRP A 1 191 ? 12.977 2.013 -0.880 1.00 97.38 191 TRP A C 1
ATOM 1525 O O . TRP A 1 191 ? 13.640 1.439 -1.744 1.00 97.38 191 TRP A O 1
ATOM 1535 N N . LEU A 1 192 ? 12.482 3.245 -1.064 1.00 95.38 192 LEU A N 1
ATOM 1536 C CA . LEU A 1 192 ? 12.685 3.996 -2.309 1.00 95.38 192 LEU A CA 1
ATOM 1537 C C . LEU A 1 192 ? 14.167 4.304 -2.566 1.00 95.38 192 LEU A C 1
ATOM 1539 O O . LEU A 1 192 ? 14.606 4.222 -3.713 1.00 95.38 192 LEU A O 1
ATOM 1543 N N . TRP A 1 193 ? 14.944 4.611 -1.524 1.00 94.81 193 TRP A N 1
ATOM 1544 C CA . TRP A 1 193 ? 16.393 4.789 -1.637 1.00 94.81 193 TRP A CA 1
ATOM 1545 C C . TRP A 1 193 ? 17.084 3.510 -2.105 1.00 94.81 193 TRP A C 1
ATOM 1547 O O . TRP A 1 193 ? 17.909 3.569 -3.013 1.00 94.81 193 TRP A O 1
ATOM 1557 N N . ASN A 1 194 ? 16.697 2.353 -1.563 1.00 94.75 194 ASN A N 1
ATOM 1558 C CA . ASN A 1 194 ? 17.248 1.059 -1.975 1.00 94.75 194 ASN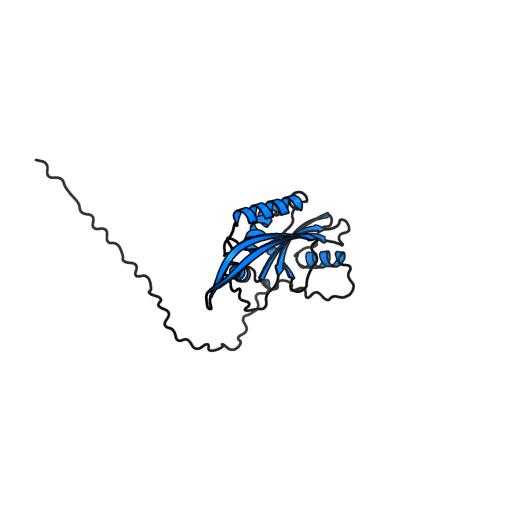 A CA 1
ATOM 1559 C C . ASN A 1 194 ? 16.830 0.649 -3.400 1.00 94.75 194 ASN A C 1
ATOM 1561 O O . ASN A 1 194 ? 17.567 -0.059 -4.095 1.00 94.75 194 ASN A O 1
ATOM 1565 N N . ALA A 1 195 ? 15.653 1.096 -3.846 1.00 93.19 195 ALA A N 1
ATOM 1566 C CA . ALA A 1 195 ? 15.162 0.840 -5.194 1.00 93.19 195 ALA A CA 1
ATOM 1567 C C . ALA A 1 195 ? 15.993 1.553 -6.270 1.00 93.19 195 ALA A C 1
ATOM 1569 O O . ALA A 1 195 ? 16.113 1.044 -7.387 1.00 93.19 195 ALA A O 1
ATOM 1570 N N . GLU A 1 196 ? 16.609 2.692 -5.935 1.00 91.75 196 GLU A N 1
ATOM 1571 C CA . GLU A 1 196 ? 17.423 3.503 -6.846 1.00 91.75 196 GLU A CA 1
ATOM 1572 C C . GLU A 1 196 ? 16.686 3.758 -8.178 1.00 91.75 196 GLU A C 1
ATOM 1574 O O . GLU A 1 196 ? 15.557 4.236 -8.187 1.00 91.75 196 GLU A O 1
ATOM 1579 N N . ASN A 1 197 ? 17.286 3.410 -9.320 1.00 88.81 197 ASN A N 1
ATOM 1580 C CA . ASN A 1 197 ? 16.696 3.595 -10.648 1.00 88.81 197 ASN A CA 1
ATOM 1581 C C . ASN A 1 197 ? 16.046 2.308 -11.192 1.00 88.81 197 ASN A C 1
ATOM 1583 O O . ASN A 1 197 ? 15.955 2.125 -12.405 1.00 88.81 197 ASN A O 1
ATOM 1587 N N . LYS A 1 198 ? 15.651 1.369 -10.323 1.00 90.56 198 LYS A N 1
ATOM 1588 C CA . LYS A 1 198 ? 15.145 0.049 -10.731 1.00 90.56 198 LYS A CA 1
ATOM 1589 C C . LYS A 1 198 ? 13.616 0.040 -10.736 1.00 90.56 198 LYS A C 1
ATOM 1591 O O . LYS A 1 198 ? 12.990 0.455 -9.764 1.00 90.56 198 LYS A O 1
ATOM 1596 N N . PHE A 1 199 ? 13.020 -0.468 -11.816 1.00 90.25 199 PHE A N 1
ATOM 1597 C CA . PHE A 1 199 ? 11.593 -0.798 -11.880 1.00 90.25 199 PHE A CA 1
ATOM 1598 C C . PHE A 1 199 ? 11.383 -2.126 -12.604 1.00 90.25 199 PHE A C 1
ATOM 1600 O O . PHE A 1 199 ? 11.415 -2.200 -13.832 1.00 90.25 199 PHE A O 1
ATOM 1607 N N . ASP A 1 200 ? 11.199 -3.186 -11.827 1.00 90.94 200 ASP A N 1
ATOM 1608 C CA . ASP A 1 200 ? 11.136 -4.562 -12.309 1.00 90.94 200 ASP A CA 1
ATOM 1609 C C . ASP A 1 200 ? 10.322 -5.444 -11.339 1.00 90.94 200 ASP A C 1
ATOM 1611 O O . ASP A 1 200 ? 9.595 -4.958 -10.471 1.00 90.94 200 ASP A O 1
ATOM 1615 N N . LYS A 1 201 ? 10.417 -6.771 -11.476 1.00 93.69 201 LYS A N 1
ATOM 1616 C CA . LYS A 1 201 ? 9.690 -7.726 -10.619 1.00 93.69 201 LYS A CA 1
ATOM 1617 C C . LYS A 1 201 ? 10.097 -7.665 -9.136 1.00 93.69 201 LYS A C 1
ATOM 1619 O O . LYS A 1 201 ? 9.316 -8.089 -8.288 1.00 93.69 201 LYS A O 1
ATOM 1624 N N . LYS A 1 202 ? 11.298 -7.171 -8.822 1.00 94.50 202 LYS A N 1
ATOM 1625 C CA . LYS A 1 202 ? 11.827 -6.983 -7.460 1.00 94.50 202 LYS A CA 1
ATOM 1626 C C . LYS A 1 202 ? 11.589 -5.567 -6.932 1.00 94.50 202 LYS A C 1
ATOM 1628 O O . LYS A 1 202 ? 11.504 -5.396 -5.722 1.00 94.50 202 LYS A O 1
ATOM 1633 N N . TRP A 1 203 ? 11.479 -4.587 -7.827 1.00 95.38 203 TRP A N 1
ATOM 1634 C CA . TRP A 1 203 ? 11.277 -3.179 -7.493 1.00 95.38 203 TRP A CA 1
ATOM 1635 C C . TRP A 1 203 ? 10.005 -2.645 -8.155 1.00 95.38 203 TRP A C 1
ATOM 1637 O O . TRP A 1 203 ? 10.036 -2.078 -9.243 1.00 95.38 203 TRP A O 1
ATOM 1647 N N . ASN A 1 204 ? 8.863 -2.850 -7.503 1.00 95.88 204 ASN A N 1
ATOM 1648 C CA . ASN A 1 204 ? 7.545 -2.364 -7.920 1.00 95.88 204 ASN A CA 1
ATOM 1649 C C . ASN A 1 204 ? 6.666 -2.011 -6.703 1.00 95.88 204 ASN A C 1
ATOM 1651 O O . ASN A 1 204 ? 7.077 -2.141 -5.548 1.00 95.88 204 ASN A O 1
ATOM 1655 N N . CYS A 1 205 ? 5.436 -1.551 -6.948 1.00 96.31 205 CYS A N 1
ATOM 1656 C CA . CYS A 1 205 ? 4.535 -1.139 -5.872 1.00 96.31 205 CYS A CA 1
ATOM 1657 C C . CYS A 1 205 ? 4.094 -2.289 -4.953 1.00 96.31 205 CYS A C 1
ATOM 1659 O O . CYS A 1 205 ? 3.900 -2.051 -3.762 1.00 96.31 205 CYS A O 1
ATOM 1661 N N . LEU A 1 206 ? 4.016 -3.531 -5.447 1.00 97.50 206 LEU A N 1
ATOM 1662 C CA . LEU A 1 206 ? 3.711 -4.692 -4.606 1.00 97.50 206 LEU A CA 1
ATOM 1663 C C . LEU A 1 206 ? 4.862 -5.012 -3.657 1.00 97.50 206 LEU A C 1
ATOM 1665 O O . LEU A 1 206 ? 4.629 -5.239 -2.477 1.00 97.50 206 LEU A O 1
ATOM 1669 N N . THR A 1 207 ? 6.103 -4.995 -4.133 1.00 97.62 207 THR A N 1
ATOM 1670 C CA . THR A 1 207 ? 7.268 -5.244 -3.268 1.00 97.62 207 THR A CA 1
ATOM 1671 C C . THR A 1 207 ? 7.469 -4.139 -2.232 1.00 97.62 207 THR A C 1
ATOM 1673 O O . THR A 1 207 ? 7.806 -4.443 -1.093 1.00 97.62 207 THR A O 1
ATOM 1676 N N . TYR A 1 208 ? 7.187 -2.879 -2.584 1.00 97.75 208 TYR A N 1
ATOM 1677 C CA . TYR A 1 208 ? 7.133 -1.779 -1.615 1.00 97.75 208 TYR A CA 1
ATOM 1678 C C . TYR A 1 208 ? 6.041 -2.008 -0.564 1.00 97.75 208 TYR A C 1
ATOM 1680 O O . TYR A 1 208 ? 6.285 -1.857 0.629 1.00 97.75 208 TYR A O 1
ATOM 1688 N N . TYR A 1 209 ? 4.839 -2.413 -0.990 1.00 98.25 209 TYR A N 1
ATOM 1689 C CA . TYR A 1 209 ? 3.759 -2.731 -0.060 1.00 98.25 209 TYR A CA 1
ATOM 1690 C C . TYR A 1 209 ? 4.156 -3.861 0.896 1.00 98.25 209 TYR A C 1
ATOM 1692 O O . TYR A 1 209 ? 3.948 -3.748 2.099 1.00 98.25 209 TYR A O 1
ATOM 1700 N N . LEU A 1 210 ? 4.734 -4.946 0.369 1.00 97.88 210 LEU A N 1
ATOM 1701 C CA . LEU A 1 210 ? 5.146 -6.099 1.170 1.00 97.88 210 LEU A CA 1
ATOM 1702 C C . LEU A 1 210 ? 6.218 -5.723 2.196 1.00 97.88 210 LEU A C 1
ATOM 1704 O O . LEU A 1 210 ? 6.153 -6.211 3.317 1.00 97.88 210 LEU A O 1
ATOM 1708 N N . TYR A 1 211 ? 7.131 -4.822 1.835 1.00 97.75 211 TYR A N 1
ATOM 1709 C CA . TYR A 1 211 ? 8.104 -4.260 2.765 1.00 97.75 211 TYR A CA 1
ATOM 1710 C C . TYR A 1 211 ? 7.425 -3.485 3.907 1.00 97.75 211 TYR A C 1
ATOM 1712 O O . TYR A 1 211 ? 7.671 -3.766 5.073 1.00 97.75 211 TYR A O 1
ATOM 1720 N N . LEU A 1 212 ? 6.497 -2.570 3.602 1.00 97.81 212 LEU A N 1
ATOM 1721 C CA . LEU A 1 212 ? 5.773 -1.830 4.648 1.00 97.81 212 LEU A CA 1
ATOM 1722 C C . LEU A 1 212 ? 4.858 -2.717 5.495 1.00 97.81 212 LEU A C 1
ATOM 1724 O O . LEU A 1 212 ? 4.658 -2.450 6.677 1.00 97.81 212 LEU A O 1
ATOM 1728 N N . ARG A 1 213 ? 4.301 -3.779 4.909 1.00 97.38 213 ARG A N 1
ATOM 1729 C CA . ARG A 1 213 ? 3.492 -4.758 5.639 1.00 97.38 213 ARG A CA 1
ATOM 1730 C C . ARG A 1 213 ? 4.280 -5.396 6.779 1.00 97.38 213 ARG A C 1
ATOM 1732 O O . ARG A 1 213 ? 3.695 -5.627 7.828 1.00 97.38 213 ARG A O 1
ATOM 1739 N N . GLU A 1 214 ? 5.558 -5.704 6.581 1.00 95.62 214 GLU A N 1
ATOM 1740 C CA . GLU A 1 214 ? 6.392 -6.318 7.625 1.00 95.62 214 GLU A CA 1
ATOM 1741 C C . GLU A 1 214 ? 6.571 -5.389 8.834 1.00 95.62 214 GLU A C 1
ATOM 1743 O O . GLU A 1 214 ? 6.600 -5.860 9.967 1.00 95.62 214 GLU A O 1
ATOM 1748 N N . GLU A 1 215 ? 6.592 -4.074 8.612 1.00 93.75 215 GLU A N 1
ATOM 1749 C CA . GLU A 1 215 ? 6.654 -3.067 9.679 1.00 93.75 215 GLU A CA 1
ATOM 1750 C C . GLU A 1 215 ? 5.297 -2.876 10.385 1.00 93.75 215 GLU A C 1
ATOM 1752 O O . GLU A 1 215 ? 5.248 -2.559 11.575 1.00 93.75 215 GLU A O 1
ATOM 1757 N N . LEU A 1 216 ? 4.192 -3.070 9.656 1.00 96.88 216 LEU A N 1
ATOM 1758 C CA . LEU A 1 216 ? 2.828 -2.850 10.141 1.00 96.88 216 LEU A CA 1
ATOM 1759 C C . LEU A 1 216 ? 2.210 -4.070 10.826 1.00 96.88 216 LEU A C 1
ATOM 1761 O O . LEU A 1 216 ? 1.414 -3.899 11.744 1.00 96.88 216 LEU A O 1
ATOM 1765 N N . ALA A 1 217 ? 2.520 -5.290 10.398 1.00 94.06 217 ALA A N 1
ATOM 1766 C CA . ALA A 1 217 ? 1.905 -6.492 10.954 1.00 94.06 217 ALA A CA 1
ATOM 1767 C C . ALA A 1 217 ? 2.176 -6.596 12.464 1.00 94.06 217 ALA A C 1
ATOM 1769 O O . ALA A 1 217 ? 3.324 -6.442 12.884 1.00 94.06 217 ALA A O 1
ATOM 1770 N N . ALA A 1 2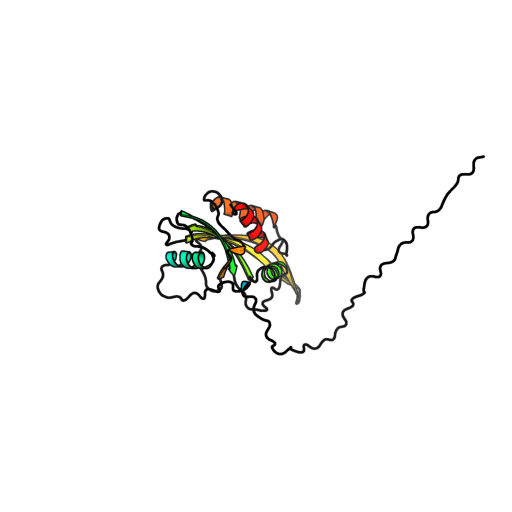18 ? 1.124 -6.811 13.268 1.00 79.81 218 ALA A N 1
ATOM 1771 C CA . ALA A 1 218 ? 1.206 -6.945 14.727 1.00 79.81 218 ALA A CA 1
ATOM 1772 C C . ALA A 1 218 ? 2.066 -8.139 15.156 1.00 79.81 218 ALA A C 1
ATOM 1774 O O . ALA A 1 218 ? 1.857 -9.252 14.628 1.00 79.81 218 ALA A O 1
#

Foldseek 3Di:
DDDDDDDDDDDDDDPDDDDDDDDDPDDDDDDDDDDDDPDDPVPCQPPPPDDDDDDDQFLQQLVQVQSQDPDQADAFFKKKWKKFQADDPPDADPAAQQRLCCVPPRGSAIWMWIAGQHNVNRGTWIKTKWKDWDWDWDDDDPDIGTPFIAMDMDIDTDTDDPRIHTHCVLMTTFHPVLRDRVVLVVQLVVLRVVCGRDRHNCDHRVVSRNSSRVSGPD

Sequence (218 aa):
MRCFYFIVLQAIAPCIALPTWSPDPNYAIQTPKTRNIDEDPSLRLHDVKLSHRGMTKKSKNYEVAQAAVPTQLIPGEYYFFMNCDTVEPGYRYGDPGGQYVVDKVGCSHVGVVFGQVSESGNDFEAWYLHPKALKRNHWEGDVLITDSITWSQSQRPWYPKPGQKLMYGYGGPTTAEKADDNKVWSRGQDWLWNAENKFDKKWNCLTYYLYLREELAA

Organism: NCBI:txid1216348

Secondary structure (DSSP, 8-state):
-PPPP-----------PPP-----S----PPPP-------GGG---------SS--HHHHHHHHHHHHSSSPPPTT-EEEEEEEEE--TT---SSHHHHHHHHHHSEEEEEEEEEEE-TTSS-EEEEEEEEEEEEEEEEETTEEEEEEEEEEEEEEE----TTEEEEEEEEEEE-TTTS-HHHHHHHHHHHHHHHTT--SSSSSHHHHHHHHHHHH--

pLDDT: mean 78.81, std 24.42, range [28.0, 98.38]

Radius of gyration: 25.46 Å; Cα contacts (8 Å, |Δi|>4): 340; chains: 1; bounding box: 89×62×56 Å

Mean predicted aligned error: 13.33 Å

Nearest PDB structures (foldseek):
  7dsa-assembly1_B  TM=3.884E-01  e=9.882E-01  Gallus gallus
  6yff-assembly1_AA  TM=3.932E-01  e=1.817E+00  Beihai levi-like virus 21
  6yf7-assembly1_AA  TM=2.400E-01  e=1.186E+00  Marine phage AC
  8y3v-assembly1_C  TM=3.057E-01  e=1.710E+00  Emesvirus zinderi
  7tje-assembly1_A  TM=2.311E-01  e=1.340E+00  Bacteriophage sp.